Protein AF-A0A2V7RUG5-F1 (afdb_monomer_lite)

Sequence (366 aa):
MSIAPVCVAAAQSTSLHEDSTRAAAGAPTPDSLARLVLARFTTGTADAFDSVYTDPLGRRVMHAAVERKSVRDGGPARVLAVSGDHAVLLLTPTIRAASGRGISTGGEEMNQVRRLAGLYEALNSGGMWRLGRQLAFDSANFIRAQHIYVALDPGHETRIVDTLDVVVGTSYGLAVRLNNQARLDEVRLDGREVEHQLAGGVLWIAAPARKHARLALRYTIADEERAASDSAKGGPRAPSFGMIENSDGWLPFFNYDSGNDFASLTVTATIPAVYLLTTSVPQTEHVVGDLRTVHGESVHPQFILSLIYDTDWRSATTRIGDLRFETLLTPGFRFSHDSLAALVAREYRLLTPRFGEPQAPSRYLL

pLDDT: mean 87.71, std 17.99, range [25.59, 98.75]

Structure (mmCIF, N/CA/C/O backbone):
data_AF-A0A2V7RUG5-F1
#
_entry.id   AF-A0A2V7RUG5-F1
#
loop_
_atom_site.group_PDB
_atom_site.id
_atom_site.type_symbol
_atom_site.label_atom_id
_atom_site.label_alt_id
_atom_site.label_comp_id
_atom_site.label_asym_id
_atom_site.label_entity_id
_atom_site.label_seq_id
_atom_site.pdbx_PDB_ins_code
_atom_site.Cartn_x
_atom_site.Cartn_y
_atom_site.Cartn_z
_atom_site.occupancy
_atom_site.B_iso_or_equiv
_atom_site.auth_seq_id
_atom_site.auth_comp_id
_atom_site.auth_asym_id
_atom_site.auth_atom_id
_atom_site.pdbx_PDB_model_num
ATOM 1 N N . MET A 1 1 ? 3.976 66.962 0.883 1.00 38.75 1 MET A N 1
ATOM 2 C CA . MET A 1 1 ? 4.565 65.806 1.590 1.00 38.75 1 MET A CA 1
ATOM 3 C C . MET A 1 1 ? 5.069 64.834 0.543 1.00 38.75 1 MET A C 1
ATOM 5 O O . MET A 1 1 ? 4.320 64.496 -0.362 1.00 38.75 1 MET A O 1
ATOM 9 N N . SER A 1 2 ? 6.363 64.535 0.614 1.00 34.06 2 SER A N 1
ATOM 10 C CA . SER A 1 2 ? 7.142 63.783 -0.371 1.00 34.06 2 SER A CA 1
ATOM 11 C C . SER A 1 2 ? 6.747 62.304 -0.388 1.00 34.06 2 SER A C 1
ATOM 13 O O . SER A 1 2 ? 6.589 61.702 0.672 1.00 34.06 2 SER A O 1
ATOM 15 N N . ILE A 1 3 ? 6.583 61.741 -1.584 1.00 33.75 3 ILE A N 1
ATOM 16 C CA . ILE A 1 3 ? 6.300 60.321 -1.814 1.00 33.75 3 ILE A CA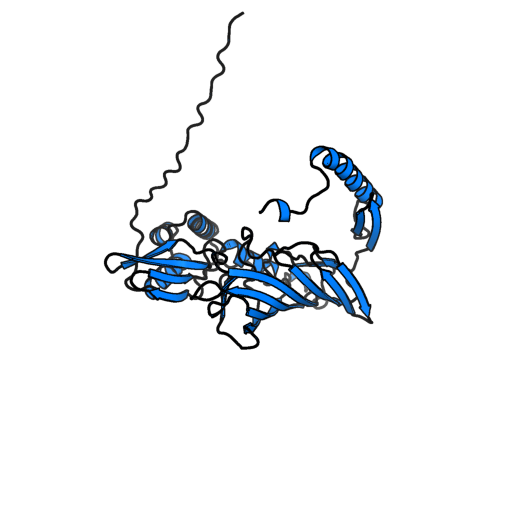 1
ATOM 17 C C . ILE A 1 3 ? 7.644 59.587 -1.781 1.00 33.75 3 ILE A C 1
ATOM 19 O O . ILE A 1 3 ? 8.494 59.812 -2.641 1.00 33.75 3 ILE A O 1
ATOM 23 N N . ALA A 1 4 ? 7.853 58.733 -0.780 1.00 32.19 4 ALA A N 1
ATOM 24 C CA . ALA A 1 4 ? 8.990 57.820 -0.756 1.00 32.19 4 ALA A CA 1
ATOM 25 C C . ALA A 1 4 ? 8.734 56.649 -1.727 1.00 32.19 4 ALA A C 1
ATOM 27 O O . ALA A 1 4 ? 7.643 56.072 -1.688 1.00 32.19 4 ALA A O 1
ATOM 28 N N . PRO A 1 5 ? 9.695 56.264 -2.585 1.00 32.97 5 PRO A N 1
ATOM 29 C CA . PRO A 1 5 ? 9.561 55.072 -3.405 1.00 32.97 5 PRO A CA 1
ATOM 30 C C . PRO A 1 5 ? 9.811 53.829 -2.544 1.00 32.97 5 PRO A C 1
ATOM 32 O O . PRO A 1 5 ? 10.857 53.685 -1.912 1.00 32.97 5 PRO A O 1
ATOM 35 N N . VAL A 1 6 ? 8.844 52.913 -2.532 1.00 32.22 6 VAL A N 1
ATOM 36 C CA . VAL A 1 6 ? 9.047 51.553 -2.030 1.00 32.22 6 VAL A CA 1
ATOM 37 C C . VAL A 1 6 ? 9.849 50.798 -3.088 1.00 32.22 6 VAL A C 1
ATOM 39 O O . VAL A 1 6 ? 9.377 50.594 -4.205 1.00 32.22 6 VAL A O 1
ATOM 42 N N . CYS A 1 7 ? 11.075 50.406 -2.737 1.00 25.59 7 CYS A N 1
ATOM 43 C CA . CYS A 1 7 ? 11.877 49.455 -3.500 1.00 25.59 7 CYS A CA 1
ATOM 44 C C . CYS A 1 7 ? 11.086 48.155 -3.686 1.00 25.59 7 CYS A C 1
ATOM 46 O O . CYS A 1 7 ? 10.904 47.386 -2.743 1.00 25.59 7 CYS A O 1
ATOM 48 N N . VAL A 1 8 ? 10.647 47.893 -4.914 1.00 31.66 8 VAL A N 1
ATOM 49 C CA . VAL A 1 8 ? 10.216 46.560 -5.331 1.00 31.66 8 VAL A CA 1
ATOM 50 C C . VAL A 1 8 ? 11.487 45.735 -5.497 1.00 31.66 8 VAL A C 1
ATOM 52 O O . VAL A 1 8 ? 12.224 45.903 -6.468 1.00 31.66 8 VAL A O 1
ATOM 55 N N . ALA A 1 9 ? 11.779 44.872 -4.525 1.00 29.77 9 ALA A N 1
ATOM 56 C CA . ALA A 1 9 ? 12.768 43.825 -4.712 1.00 29.77 9 ALA A CA 1
ATOM 57 C C . ALA A 1 9 ? 12.245 42.904 -5.820 1.00 29.77 9 ALA A C 1
ATOM 59 O O . ALA A 1 9 ? 11.264 42.183 -5.634 1.00 29.77 9 ALA A O 1
ATOM 60 N N . ALA A 1 10 ? 12.866 42.983 -6.995 1.00 29.78 10 ALA A N 1
ATOM 61 C CA . ALA A 1 10 ? 12.651 42.033 -8.068 1.00 29.78 10 ALA A CA 1
ATOM 62 C C . ALA A 1 10 ? 13.006 40.642 -7.533 1.00 29.78 10 ALA A C 1
ATOM 64 O O . ALA A 1 10 ? 14.179 40.324 -7.332 1.00 29.78 10 ALA A O 1
ATOM 65 N N . ALA A 1 11 ? 11.986 39.823 -7.276 1.00 31.14 11 ALA A N 1
ATOM 66 C CA . ALA A 1 11 ? 12.167 38.393 -7.146 1.00 31.14 11 ALA A CA 1
ATOM 67 C C . ALA A 1 11 ? 12.741 37.915 -8.481 1.00 31.14 11 ALA A C 1
ATOM 69 O O . ALA A 1 11 ? 12.051 37.886 -9.501 1.00 31.14 11 ALA A O 1
ATOM 70 N N . GLN A 1 12 ? 14.041 37.629 -8.483 1.00 28.95 12 GLN A N 1
ATOM 71 C CA . GLN A 1 12 ? 14.681 36.919 -9.570 1.00 28.95 12 GLN A CA 1
ATOM 72 C C . GLN A 1 12 ? 13.940 35.594 -9.712 1.00 28.95 12 GLN A C 1
ATOM 74 O O . GLN A 1 12 ? 14.027 34.716 -8.858 1.00 28.95 12 GLN A O 1
ATOM 79 N N . SER A 1 13 ? 13.158 35.500 -10.783 1.00 29.59 13 SER A N 1
ATOM 80 C CA . SER A 1 13 ? 12.689 34.251 -11.354 1.00 29.59 13 SER A CA 1
ATOM 81 C C . SER A 1 13 ? 13.927 33.400 -11.628 1.00 29.59 13 SER A C 1
ATOM 83 O O . SER A 1 13 ? 14.553 33.524 -12.682 1.00 29.59 13 SER A O 1
ATOM 85 N N . THR A 1 14 ? 14.305 32.553 -10.676 1.00 31.25 14 THR A N 1
ATOM 86 C CA . THR A 1 14 ? 15.136 31.388 -10.948 1.00 31.25 14 THR A CA 1
ATOM 87 C C . THR A 1 14 ? 14.285 30.452 -11.792 1.00 31.25 14 THR A C 1
ATOM 89 O O . THR A 1 14 ? 13.533 29.617 -11.295 1.00 31.25 14 THR A O 1
ATOM 92 N N . SER A 1 15 ? 14.343 30.664 -13.105 1.00 30.00 15 SER A N 1
ATOM 93 C CA . SER A 1 15 ? 13.836 29.723 -14.086 1.00 30.00 15 SER A CA 1
ATOM 94 C C . SER A 1 15 ? 14.483 28.369 -13.810 1.00 30.00 15 SER A C 1
ATOM 96 O O . SER A 1 15 ? 15.682 28.178 -14.000 1.00 30.00 15 SER A O 1
ATOM 98 N N . LEU A 1 16 ? 13.669 27.418 -13.354 1.00 35.03 16 LEU A N 1
ATOM 99 C CA . LEU A 1 16 ? 13.955 25.991 -13.433 1.00 35.03 16 LEU A CA 1
ATOM 100 C C . LEU A 1 16 ? 13.976 25.606 -14.921 1.00 35.03 16 LEU A C 1
ATOM 102 O O . LEU A 1 16 ? 13.019 25.074 -15.476 1.00 35.03 16 LEU A O 1
ATOM 106 N N . HIS A 1 17 ? 15.054 25.969 -15.603 1.00 35.94 17 HIS A N 1
ATOM 107 C CA . HIS A 1 17 ? 15.489 25.336 -16.835 1.00 35.94 17 HIS A CA 1
ATOM 108 C C . HIS A 1 17 ? 16.674 24.456 -16.459 1.00 35.94 17 HIS A C 1
ATOM 110 O O . HIS A 1 17 ? 17.829 24.822 -16.647 1.00 35.94 17 HIS A O 1
ATOM 116 N N . GLU A 1 18 ? 16.372 23.305 -15.856 1.00 41.00 18 GLU A N 1
ATOM 117 C CA . GLU A 1 18 ? 17.322 22.200 -15.849 1.00 41.00 18 GLU A CA 1
ATOM 118 C C . GLU A 1 18 ? 17.393 21.631 -17.269 1.00 41.00 18 GLU A C 1
ATOM 120 O O . GLU A 1 18 ? 16.381 21.262 -17.869 1.00 41.00 18 GLU A O 1
ATOM 125 N N . ASP A 1 19 ? 18.612 21.613 -17.803 1.00 36.81 19 ASP A N 1
ATOM 126 C CA . ASP A 1 19 ? 18.995 21.103 -19.115 1.00 36.81 19 ASP A CA 1
ATOM 127 C C . ASP A 1 19 ? 18.390 19.718 -19.414 1.00 36.81 19 ASP A C 1
ATOM 129 O O . ASP A 1 19 ? 18.855 18.672 -18.959 1.00 36.81 19 ASP A O 1
ATOM 133 N N . SER A 1 20 ? 17.366 19.709 -20.267 1.00 41.94 20 SER A N 1
ATOM 134 C CA . SER A 1 20 ? 16.713 18.516 -20.822 1.00 41.94 20 SER A CA 1
ATOM 135 C C . SER A 1 20 ? 17.491 17.889 -22.003 1.00 41.94 20 SER A C 1
ATOM 137 O O . SER A 1 20 ? 16.931 17.110 -22.775 1.00 41.94 20 SER A O 1
ATOM 139 N N . THR A 1 21 ? 18.768 18.222 -22.207 1.00 39.06 21 THR A N 1
ATOM 140 C CA . THR A 1 21 ? 19.489 17.949 -23.471 1.00 39.06 21 THR A CA 1
ATOM 141 C C . THR A 1 21 ? 20.530 16.827 -23.419 1.00 39.06 21 THR A C 1
ATOM 143 O O . THR A 1 21 ? 21.121 16.506 -24.453 1.00 39.06 21 THR A O 1
ATOM 146 N N . ARG A 1 22 ? 20.739 16.136 -22.287 1.00 52.16 22 ARG A N 1
ATOM 147 C CA . ARG A 1 22 ? 21.487 14.862 -22.316 1.00 52.16 22 ARG A CA 1
ATOM 148 C C . ARG A 1 22 ? 20.604 13.775 -22.926 1.00 52.16 22 ARG A C 1
ATOM 150 O O . ARG A 1 22 ? 19.604 13.388 -22.329 1.00 52.16 22 ARG A O 1
ATOM 157 N N . ALA A 1 23 ? 20.993 13.256 -24.092 1.00 56.47 23 ALA A N 1
ATOM 158 C CA . ALA A 1 23 ? 20.375 12.063 -24.662 1.00 56.47 23 ALA A CA 1
ATOM 159 C C . ALA A 1 23 ? 20.411 10.938 -23.618 1.00 56.47 23 ALA A C 1
ATOM 161 O O . ALA A 1 23 ? 21.492 10.492 -23.228 1.00 56.47 23 ALA A O 1
ATOM 162 N N . ALA A 1 24 ? 19.238 10.509 -23.145 1.00 72.62 24 ALA A N 1
ATOM 163 C CA . ALA A 1 24 ? 19.145 9.421 -22.185 1.00 72.62 24 ALA A CA 1
ATOM 164 C C . ALA A 1 24 ? 19.827 8.180 -22.781 1.00 72.62 24 ALA A C 1
ATOM 166 O O . ALA A 1 24 ? 19.523 7.755 -23.905 1.00 72.62 24 ALA A O 1
ATOM 167 N N . ALA A 1 25 ? 20.795 7.637 -22.050 1.00 86.56 25 ALA A N 1
ATOM 168 C CA . ALA A 1 25 ? 21.456 6.397 -22.393 1.00 86.56 25 ALA A CA 1
ATOM 169 C C . ALA A 1 25 ? 20.402 5.289 -22.476 1.00 86.56 25 ALA A C 1
ATOM 171 O O . ALA A 1 25 ? 19.516 5.185 -21.628 1.00 86.56 25 ALA A O 1
ATOM 172 N N . GLY A 1 26 ? 20.496 4.487 -23.531 1.00 92.38 26 GLY A N 1
ATOM 173 C CA . GLY A 1 26 ? 19.578 3.390 -23.787 1.00 92.38 26 GLY A CA 1
ATOM 174 C C . GLY A 1 26 ? 20.288 2.047 -23.863 1.00 92.38 26 GLY A C 1
ATOM 175 O O . GLY A 1 26 ? 21.484 1.938 -23.587 1.00 92.38 26 GLY A O 1
ATOM 176 N N . ALA A 1 27 ? 19.538 1.020 -24.244 1.00 96.31 27 ALA A N 1
ATOM 177 C CA . ALA A 1 27 ? 20.024 -0.349 -24.343 1.00 96.31 27 ALA A CA 1
ATOM 178 C C . ALA A 1 27 ? 19.397 -1.078 -25.551 1.00 96.31 27 ALA A C 1
ATOM 180 O O . ALA A 1 27 ? 18.351 -0.652 -26.041 1.00 96.31 27 ALA A O 1
ATOM 181 N N . PRO A 1 28 ? 20.005 -2.161 -26.065 1.00 96.06 28 PRO A N 1
ATOM 182 C CA . PRO A 1 28 ? 19.529 -2.837 -27.279 1.00 96.06 28 PRO A CA 1
ATOM 183 C C . PRO A 1 28 ? 18.212 -3.610 -27.102 1.00 96.06 28 PRO A C 1
ATOM 185 O O . PRO A 1 28 ? 17.533 -3.894 -28.083 1.00 96.06 28 PRO A O 1
ATOM 188 N N . THR A 1 29 ? 17.828 -3.952 -25.869 1.00 97.56 29 THR A N 1
ATOM 189 C CA . THR A 1 29 ? 16.572 -4.659 -25.551 1.00 97.56 29 THR A CA 1
ATOM 190 C C . THR A 1 29 ? 15.900 -4.077 -24.302 1.00 97.56 29 THR A C 1
ATOM 192 O O . THR A 1 29 ? 16.617 -3.539 -23.448 1.00 97.56 29 THR A O 1
ATOM 195 N N . PRO A 1 30 ? 14.575 -4.244 -24.115 1.00 97.69 30 PRO A N 1
ATOM 196 C CA . PRO A 1 30 ? 13.888 -3.810 -22.895 1.00 97.69 30 PRO A CA 1
ATOM 197 C C . PRO A 1 30 ? 14.487 -4.417 -21.611 1.00 97.69 30 PRO A C 1
ATOM 199 O O . PRO A 1 30 ? 14.703 -3.701 -20.636 1.00 97.69 30 PRO A O 1
ATOM 202 N N . ASP A 1 31 ? 14.869 -5.700 -21.620 1.00 97.75 31 ASP A N 1
ATOM 203 C CA . ASP A 1 31 ? 15.536 -6.351 -20.479 1.00 97.75 31 ASP A CA 1
ATOM 204 C C . ASP A 1 31 ? 16.905 -5.747 -20.154 1.00 97.75 31 ASP A C 1
ATOM 206 O O . ASP A 1 31 ? 17.284 -5.595 -18.990 1.00 97.75 31 ASP A O 1
ATOM 210 N N . SER A 1 32 ? 17.699 -5.430 -21.182 1.00 97.69 32 SER A N 1
ATOM 211 C CA . SER A 1 32 ? 18.999 -4.784 -20.975 1.00 97.69 32 SER A CA 1
ATOM 212 C C . SER A 1 32 ? 18.844 -3.341 -20.489 1.00 97.69 32 SER A C 1
ATOM 214 O O . SER A 1 32 ? 19.656 -2.896 -19.681 1.00 97.69 32 SER A O 1
ATOM 216 N N . LEU A 1 33 ? 17.773 -2.646 -20.895 1.00 98.12 33 LEU A N 1
ATOM 217 C CA . LEU A 1 33 ? 17.419 -1.324 -20.383 1.00 98.12 33 LEU A CA 1
ATOM 218 C C . LEU A 1 33 ? 17.049 -1.394 -18.899 1.00 98.12 33 LEU A C 1
ATOM 220 O O . LEU A 1 33 ? 17.597 -0.632 -18.106 1.00 98.12 33 LEU A O 1
ATOM 224 N N . ALA A 1 34 ? 16.184 -2.330 -18.503 1.00 97.56 34 ALA A N 1
ATOM 225 C CA . ALA A 1 34 ? 15.796 -2.489 -17.104 1.00 97.56 34 ALA A CA 1
ATOM 226 C C . ALA A 1 34 ? 17.015 -2.779 -16.208 1.00 97.56 34 ALA A C 1
ATOM 228 O O . ALA A 1 34 ? 17.223 -2.112 -15.194 1.00 97.56 34 ALA A O 1
ATOM 229 N N . ARG A 1 35 ? 17.892 -3.700 -16.634 1.00 97.00 35 ARG A N 1
ATOM 230 C CA . ARG A 1 35 ? 19.156 -3.989 -15.935 1.00 97.00 35 ARG A CA 1
ATOM 231 C C . ARG A 1 35 ? 20.087 -2.783 -15.872 1.00 97.00 35 ARG A C 1
ATOM 233 O O . ARG A 1 35 ? 20.706 -2.561 -14.837 1.00 97.00 35 ARG A O 1
ATOM 240 N N . LEU A 1 36 ? 20.185 -2.000 -16.948 1.00 97.00 36 LEU A N 1
ATOM 241 C CA . LEU A 1 36 ? 20.990 -0.781 -16.973 1.00 97.00 36 LEU A CA 1
ATOM 242 C C . LEU A 1 36 ? 20.496 0.226 -15.927 1.00 97.00 36 LEU A C 1
ATOM 244 O O . LEU A 1 36 ? 21.304 0.734 -15.153 1.00 97.00 36 LEU A O 1
ATOM 248 N N . VAL A 1 37 ? 19.186 0.487 -15.874 1.00 97.38 37 VAL A N 1
ATOM 249 C CA . VAL A 1 37 ? 18.589 1.418 -14.903 1.00 97.38 37 VAL A CA 1
ATOM 250 C C . VAL A 1 37 ? 18.869 0.960 -13.470 1.00 97.38 37 VAL A C 1
ATOM 252 O O . VAL A 1 37 ? 19.403 1.734 -12.674 1.00 97.38 37 VAL A O 1
ATOM 255 N N . LEU A 1 38 ? 18.597 -0.310 -13.154 1.00 97.25 38 LEU A N 1
ATOM 256 C CA . LEU A 1 38 ? 18.801 -0.850 -11.806 1.00 97.25 38 LEU A CA 1
ATOM 257 C C . LEU A 1 38 ? 20.280 -0.923 -11.402 1.00 97.25 38 LEU A C 1
ATOM 259 O O . LEU A 1 38 ? 20.617 -0.642 -10.251 1.00 97.25 38 LEU A O 1
ATOM 263 N N . ALA A 1 39 ? 21.187 -1.231 -12.332 1.00 96.88 39 ALA A N 1
ATOM 264 C CA . ALA A 1 39 ? 22.624 -1.216 -12.062 1.00 96.88 39 ALA A CA 1
ATOM 265 C C . ALA A 1 39 ? 23.106 0.196 -11.699 1.00 96.88 39 ALA A C 1
ATOM 267 O O . ALA A 1 39 ? 23.835 0.379 -10.722 1.00 96.88 39 ALA A O 1
ATOM 268 N N . ARG A 1 40 ? 22.651 1.217 -12.438 1.00 96.75 40 ARG A N 1
ATOM 269 C CA . ARG A 1 40 ? 23.007 2.613 -12.145 1.00 96.75 40 ARG A CA 1
ATOM 270 C C . ARG A 1 40 ? 22.377 3.127 -10.857 1.00 96.75 40 ARG A C 1
ATOM 272 O O . ARG A 1 40 ? 23.013 3.915 -10.165 1.00 96.75 40 ARG A O 1
ATOM 279 N N . PHE A 1 41 ? 21.189 2.650 -10.499 1.00 96.75 41 PHE A N 1
ATOM 280 C CA . PHE A 1 41 ? 20.602 2.914 -9.187 1.00 96.75 41 PHE A CA 1
ATOM 281 C C . PHE A 1 41 ? 21.437 2.299 -8.049 1.00 96.75 41 PHE A C 1
ATOM 283 O O . PHE A 1 41 ? 21.748 2.968 -7.068 1.00 96.75 41 PHE A O 1
ATOM 290 N N . THR A 1 42 ? 21.848 1.039 -8.196 1.00 95.75 42 THR A N 1
ATOM 291 C CA . THR A 1 42 ? 22.502 0.269 -7.125 1.00 95.75 42 THR A CA 1
ATOM 292 C C . THR A 1 42 ? 23.921 0.769 -6.841 1.00 95.75 42 THR A C 1
ATOM 294 O O . THR A 1 42 ? 24.264 1.113 -5.708 1.00 95.75 42 THR A O 1
ATOM 297 N N . THR A 1 43 ? 24.764 0.837 -7.876 1.00 92.19 43 THR A N 1
ATOM 298 C CA . THR A 1 43 ? 26.207 1.105 -7.727 1.00 92.19 43 THR A CA 1
ATOM 299 C C . THR A 1 43 ? 26.657 2.406 -8.384 1.00 92.19 43 THR A C 1
ATOM 301 O O . THR A 1 43 ? 27.826 2.769 -8.277 1.00 92.19 43 THR A O 1
ATOM 304 N N . GLY A 1 44 ? 25.767 3.110 -9.087 1.00 90.06 44 GLY A N 1
ATOM 305 C CA . GLY A 1 44 ? 26.105 4.335 -9.807 1.00 90.06 44 GLY A CA 1
ATOM 306 C C . GLY A 1 44 ? 26.159 5.584 -8.926 1.00 90.06 44 GLY A C 1
ATOM 307 O O . GLY A 1 44 ? 25.646 5.626 -7.798 1.00 90.06 44 GLY A O 1
ATOM 308 N N . THR A 1 45 ? 26.777 6.623 -9.489 1.00 94.56 45 THR A N 1
ATOM 309 C CA . THR A 1 45 ? 26.685 8.009 -9.015 1.00 94.56 45 THR A CA 1
ATOM 310 C C . THR A 1 45 ? 25.339 8.624 -9.411 1.00 94.56 45 THR A C 1
ATOM 312 O O . THR A 1 45 ? 24.627 8.084 -10.263 1.00 94.56 45 THR A O 1
ATOM 315 N N . ALA A 1 46 ? 25.011 9.779 -8.829 1.00 94.00 46 ALA A N 1
ATOM 316 C CA . ALA A 1 46 ? 23.861 10.587 -9.232 1.00 94.00 46 ALA A CA 1
ATOM 317 C C . ALA A 1 46 ? 23.855 10.863 -10.753 1.00 94.00 46 ALA A C 1
ATOM 319 O O . ALA A 1 46 ? 22.911 10.486 -11.439 1.00 94.00 46 ALA A O 1
ATOM 320 N N . ASP A 1 47 ? 24.966 11.360 -11.310 1.00 93.88 47 ASP A N 1
ATOM 321 C CA . ASP A 1 47 ? 25.107 11.625 -12.754 1.00 93.88 47 ASP A CA 1
ATOM 322 C C . ASP A 1 47 ? 24.919 10.380 -13.638 1.00 93.88 47 ASP A C 1
ATOM 324 O O . ASP A 1 47 ? 24.351 10.439 -14.739 1.00 93.88 47 ASP A O 1
ATOM 328 N N . ALA A 1 48 ? 25.417 9.227 -13.179 1.00 94.50 48 ALA A N 1
ATOM 329 C CA . ALA A 1 48 ? 25.246 7.977 -13.904 1.00 94.50 48 ALA A CA 1
ATOM 330 C C . ALA A 1 48 ? 23.759 7.600 -13.969 1.00 94.50 48 ALA A C 1
ATOM 332 O O . ALA A 1 48 ? 23.265 7.223 -15.032 1.00 94.50 48 ALA A O 1
ATOM 333 N N . PHE A 1 49 ? 23.027 7.733 -12.867 1.00 95.88 49 PHE A N 1
ATOM 334 C CA . PHE A 1 49 ? 21.595 7.456 -12.840 1.00 95.88 49 PHE A CA 1
ATOM 335 C C . PHE A 1 49 ? 20.778 8.470 -13.645 1.00 95.88 49 PHE A C 1
ATOM 337 O O . PHE A 1 49 ? 19.942 8.074 -14.457 1.00 95.88 49 PHE A O 1
ATOM 344 N N . ASP A 1 50 ? 21.090 9.759 -13.529 1.00 95.56 50 ASP A N 1
ATOM 345 C CA . ASP A 1 50 ? 20.400 10.827 -14.257 1.00 95.56 50 ASP A CA 1
ATOM 346 C C . ASP A 1 50 ? 20.492 10.656 -15.775 1.00 95.56 50 ASP A C 1
ATOM 348 O O . ASP A 1 50 ? 19.588 11.050 -16.512 1.00 95.56 50 ASP A O 1
ATOM 352 N N . SER A 1 51 ? 21.557 10.021 -16.266 1.00 94.31 51 SER A N 1
ATOM 353 C CA . SER A 1 51 ? 21.697 9.743 -17.696 1.00 94.31 51 SER A CA 1
ATOM 354 C C . SER A 1 51 ? 20.854 8.570 -18.210 1.00 94.31 51 SER A C 1
ATOM 356 O O . SER A 1 51 ? 20.827 8.385 -19.418 1.00 94.31 51 SER A O 1
ATOM 358 N N . VAL A 1 52 ? 20.146 7.801 -17.371 1.00 94.62 52 VAL A N 1
ATOM 359 C CA . VAL A 1 52 ? 19.159 6.773 -17.806 1.00 94.62 52 VAL A CA 1
ATOM 360 C C . VAL A 1 52 ? 17.746 7.022 -17.294 1.00 94.62 52 VAL A C 1
ATOM 362 O O . VAL A 1 52 ? 16.799 6.463 -17.840 1.00 94.62 52 VAL A O 1
ATOM 365 N N . TYR A 1 53 ? 17.596 7.838 -16.254 1.00 94.00 53 TYR A N 1
ATOM 366 C CA . TYR A 1 53 ? 16.323 8.120 -15.607 1.00 94.00 53 TYR A CA 1
ATOM 367 C C . TYR A 1 53 ? 16.008 9.604 -15.747 1.00 94.00 53 TYR A C 1
ATOM 369 O O . TYR A 1 53 ? 16.811 10.429 -15.322 1.00 94.00 53 TYR A O 1
ATOM 377 N N . THR A 1 54 ? 14.877 9.965 -16.355 1.00 88.12 54 THR A N 1
ATOM 378 C CA . THR A 1 54 ? 14.580 11.363 -16.721 1.00 88.12 54 THR A CA 1
ATOM 379 C C . THR A 1 54 ? 13.603 12.077 -15.800 1.00 88.12 54 THR A C 1
ATOM 381 O O . THR A 1 54 ? 13.532 13.299 -15.862 1.00 88.12 54 THR A O 1
ATOM 384 N N . ASP A 1 55 ? 12.862 11.364 -14.948 1.00 90.62 55 ASP A N 1
ATOM 385 C CA . ASP A 1 55 ? 11.907 11.999 -14.036 1.00 90.62 55 ASP A CA 1
ATOM 386 C C . ASP A 1 55 ? 12.640 12.729 -12.885 1.00 90.62 55 ASP A C 1
ATOM 388 O O . ASP A 1 55 ? 13.329 12.079 -12.086 1.00 90.62 55 ASP A O 1
ATOM 392 N N . PRO A 1 56 ? 12.483 14.065 -12.757 1.00 91.50 56 PRO A N 1
ATOM 393 C CA . PRO A 1 56 ? 13.149 14.850 -11.720 1.00 91.50 56 PRO A CA 1
ATOM 394 C C . PRO A 1 56 ? 12.815 14.397 -10.295 1.00 91.50 56 PRO A C 1
ATOM 396 O O . PRO A 1 56 ? 13.664 14.479 -9.407 1.00 91.50 56 PRO A O 1
ATOM 399 N N . LEU A 1 57 ? 11.594 13.904 -10.047 1.00 90.62 57 LEU A N 1
ATOM 400 C CA . LEU A 1 57 ? 11.195 13.459 -8.711 1.00 90.62 57 LEU A CA 1
ATOM 401 C C . LEU A 1 57 ? 11.966 12.208 -8.294 1.00 90.62 57 LEU A C 1
ATOM 403 O O . LEU A 1 57 ? 12.514 12.178 -7.192 1.00 90.62 57 LEU A O 1
ATOM 407 N N . GLY A 1 58 ? 12.060 11.211 -9.176 1.00 92.06 58 GLY A N 1
ATOM 408 C CA . GLY A 1 58 ? 12.874 10.023 -8.927 1.00 92.06 58 GLY A CA 1
ATOM 409 C C . GLY A 1 58 ? 14.375 10.326 -8.831 1.00 92.06 58 GLY A C 1
ATOM 410 O O . GLY A 1 58 ? 15.050 9.776 -7.960 1.00 92.06 58 GLY A O 1
ATOM 411 N N . ARG A 1 59 ? 14.906 11.264 -9.633 1.00 94.81 59 ARG A N 1
ATOM 412 C CA . ARG A 1 59 ? 16.308 11.713 -9.498 1.00 94.81 59 ARG A CA 1
ATOM 413 C C . ARG A 1 59 ? 16.593 12.267 -8.105 1.00 94.81 59 ARG A C 1
ATOM 415 O O . ARG A 1 59 ? 17.560 11.850 -7.478 1.00 94.81 59 ARG A O 1
ATOM 422 N N . ARG A 1 60 ? 15.716 13.119 -7.559 1.00 94.44 60 ARG A N 1
ATOM 423 C CA . ARG A 1 60 ? 15.883 13.648 -6.191 1.00 94.44 60 ARG A CA 1
ATOM 424 C C . ARG A 1 60 ? 15.949 12.554 -5.129 1.00 94.44 60 ARG A C 1
ATOM 426 O O . ARG A 1 60 ? 16.749 12.669 -4.205 1.00 94.44 60 ARG A O 1
ATOM 433 N N . VAL A 1 61 ? 15.158 11.488 -5.273 1.00 93.75 61 VAL A N 1
ATOM 434 C CA . VAL A 1 61 ? 15.227 10.324 -4.373 1.00 93.75 61 VAL A CA 1
ATOM 435 C C . VAL A 1 61 ? 16.611 9.677 -4.436 1.00 93.75 61 VAL A C 1
ATOM 437 O O . VAL A 1 61 ? 17.235 9.449 -3.402 1.00 93.75 61 VAL A O 1
ATOM 440 N N . MET A 1 62 ? 17.125 9.435 -5.643 1.00 94.75 62 MET A N 1
ATOM 441 C CA . MET A 1 62 ? 18.454 8.856 -5.836 1.00 94.75 62 MET A CA 1
ATOM 442 C C . MET A 1 62 ? 19.574 9.752 -5.288 1.00 94.75 62 MET A C 1
ATOM 444 O O . MET A 1 62 ? 20.475 9.265 -4.608 1.00 94.75 62 MET A O 1
ATOM 448 N N . HIS A 1 63 ? 19.525 11.057 -5.556 1.00 95.50 63 HIS A N 1
ATOM 449 C CA . HIS A 1 63 ? 20.519 12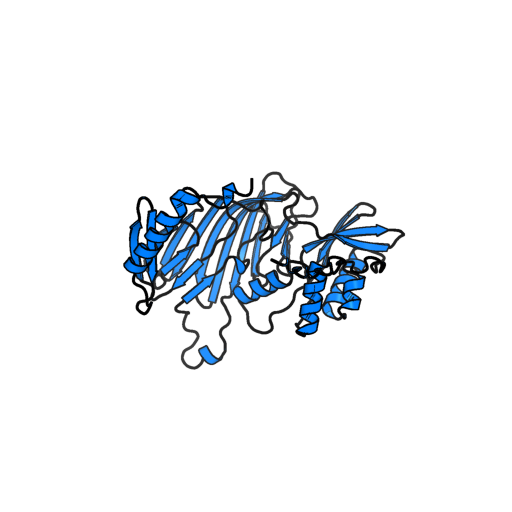.012 -5.060 1.00 95.50 63 HIS A CA 1
ATOM 450 C C . HIS A 1 63 ? 20.545 12.041 -3.529 1.00 95.50 63 HIS A C 1
ATOM 452 O O . HIS A 1 63 ? 21.616 11.914 -2.939 1.00 95.50 63 HIS A O 1
ATOM 458 N N . ALA A 1 64 ? 19.373 12.100 -2.886 1.00 94.69 64 ALA A N 1
ATOM 459 C CA . ALA A 1 64 ? 19.268 12.042 -1.429 1.00 94.69 64 ALA A CA 1
ATOM 460 C C . ALA A 1 64 ? 19.817 10.720 -0.862 1.00 94.69 64 ALA A C 1
ATOM 462 O O . ALA A 1 64 ? 20.490 10.724 0.168 1.00 94.69 64 ALA A O 1
ATOM 463 N N . ALA A 1 65 ? 19.578 9.592 -1.539 1.00 94.69 65 ALA A N 1
ATOM 464 C CA . ALA A 1 65 ? 20.124 8.294 -1.141 1.00 94.69 65 ALA A CA 1
ATOM 465 C C . ALA A 1 65 ? 21.660 8.252 -1.233 1.00 94.69 65 ALA A C 1
ATOM 467 O O . ALA A 1 65 ? 22.315 7.703 -0.348 1.00 94.69 65 ALA A O 1
ATOM 468 N N . VAL A 1 66 ? 22.247 8.857 -2.274 1.00 94.69 66 VAL A N 1
ATOM 469 C CA . VAL A 1 66 ? 23.708 8.988 -2.427 1.00 94.69 66 VAL A CA 1
ATOM 470 C C . VAL A 1 66 ? 24.297 9.864 -1.324 1.00 94.69 66 VAL A C 1
ATOM 472 O O . VAL A 1 66 ? 25.265 9.460 -0.681 1.00 94.69 66 VAL A O 1
ATOM 475 N N . GLU A 1 67 ? 23.705 11.035 -1.077 1.00 94.81 67 GLU A N 1
ATOM 476 C CA . GLU A 1 67 ? 24.152 11.978 -0.044 1.00 94.81 67 GLU A CA 1
ATOM 477 C C . GLU A 1 67 ? 24.140 11.333 1.348 1.00 94.81 67 GLU A C 1
ATOM 479 O O . GLU A 1 67 ? 25.113 11.424 2.100 1.00 94.81 67 GLU A O 1
ATOM 484 N N . ARG A 1 68 ? 23.067 10.600 1.661 1.00 93.38 68 ARG A N 1
ATOM 485 C CA . ARG A 1 68 ? 22.894 9.882 2.931 1.00 93.38 68 ARG A CA 1
ATOM 486 C C . ARG A 1 68 ? 23.660 8.562 3.002 1.00 93.38 68 ARG A C 1
ATOM 488 O O . ARG A 1 68 ? 23.631 7.915 4.046 1.00 93.38 68 ARG A O 1
ATOM 495 N N . LYS A 1 69 ? 24.342 8.156 1.923 1.00 93.25 69 LYS A N 1
ATOM 496 C CA . LYS A 1 69 ? 25.033 6.860 1.796 1.00 93.25 69 LYS A CA 1
ATOM 497 C C . LYS A 1 69 ? 24.118 5.674 2.125 1.00 93.25 69 LYS A C 1
ATOM 499 O O . LYS A 1 69 ? 24.552 4.693 2.727 1.00 93.25 69 LYS A O 1
ATOM 504 N N . SER A 1 70 ? 22.847 5.778 1.751 1.00 93.62 70 SER A N 1
ATOM 505 C CA . SER A 1 70 ? 21.857 4.735 1.990 1.00 93.62 70 SER A CA 1
ATOM 506 C C . SER A 1 70 ? 22.195 3.470 1.200 1.00 93.62 70 SER A C 1
ATOM 508 O O . SER A 1 70 ? 22.733 3.528 0.089 1.00 93.62 70 SER A O 1
ATOM 510 N N . VAL A 1 71 ? 21.842 2.311 1.756 1.00 94.38 71 VAL A N 1
ATOM 511 C CA . VAL A 1 71 ? 21.968 1.035 1.047 1.00 94.38 71 VAL A CA 1
ATOM 512 C C . VAL A 1 71 ? 20.881 0.971 -0.024 1.00 94.38 71 VAL A C 1
ATOM 514 O O . VAL A 1 71 ? 19.691 1.035 0.276 1.00 94.38 71 VAL A O 1
ATOM 517 N N . ARG A 1 72 ? 21.299 0.860 -1.284 1.00 96.19 72 ARG A N 1
ATOM 518 C CA . ARG A 1 72 ? 20.420 0.789 -2.457 1.00 96.19 72 ARG A CA 1
ATOM 519 C C . ARG A 1 72 ? 20.449 -0.628 -3.012 1.00 96.19 72 ARG A C 1
ATOM 521 O O . ARG A 1 72 ? 21.525 -1.179 -3.224 1.00 96.19 72 ARG A O 1
ATOM 528 N N . ASP A 1 73 ? 19.276 -1.186 -3.261 1.00 95.62 73 ASP A N 1
ATOM 529 C CA . ASP A 1 73 ? 19.067 -2.510 -3.840 1.00 95.62 73 ASP A CA 1
ATOM 530 C C . ASP A 1 73 ? 18.289 -2.349 -5.150 1.00 95.62 73 ASP A C 1
ATOM 532 O O . ASP A 1 73 ? 17.257 -1.680 -5.185 1.00 95.62 73 ASP A O 1
ATOM 536 N N . GLY A 1 74 ? 18.790 -2.918 -6.245 1.00 93.62 74 GLY A N 1
ATOM 537 C CA . GLY A 1 74 ? 18.119 -2.839 -7.541 1.00 93.62 74 GLY A CA 1
ATOM 538 C C . GLY A 1 74 ? 16.798 -3.608 -7.574 1.00 93.62 74 GLY A C 1
ATOM 539 O O . GLY A 1 74 ? 15.894 -3.222 -8.311 1.00 93.62 74 GLY A O 1
ATOM 540 N N . GLY A 1 75 ? 16.669 -4.665 -6.768 1.00 94.12 75 GLY A N 1
ATOM 541 C CA . GLY A 1 75 ? 15.535 -5.580 -6.835 1.00 94.12 75 GLY A CA 1
ATOM 542 C C . GLY A 1 75 ? 15.379 -6.265 -8.205 1.00 94.12 75 GLY A C 1
ATOM 543 O O . GLY A 1 75 ? 16.211 -6.109 -9.106 1.00 94.12 75 GLY A O 1
ATOM 544 N N . PRO A 1 76 ? 14.324 -7.076 -8.378 1.00 95.75 76 PRO A N 1
ATOM 545 C CA . PRO A 1 76 ? 13.993 -7.660 -9.669 1.00 95.75 76 PRO A CA 1
ATOM 546 C C . PRO A 1 76 ? 13.500 -6.608 -10.679 1.00 95.75 76 PRO A C 1
ATOM 548 O O . PRO A 1 76 ? 12.941 -5.567 -10.341 1.00 95.75 76 PRO A O 1
ATOM 551 N N . ALA A 1 77 ? 13.672 -6.917 -11.959 1.00 96.94 77 ALA A N 1
ATOM 552 C CA . ALA A 1 77 ? 13.038 -6.203 -13.060 1.00 96.94 77 ALA A CA 1
ATOM 553 C C . ALA A 1 77 ? 12.287 -7.194 -13.943 1.00 96.94 77 ALA A C 1
ATOM 555 O O . ALA A 1 77 ? 12.714 -8.342 -14.088 1.00 96.94 77 ALA A O 1
ATOM 556 N N . ARG A 1 78 ? 11.205 -6.735 -14.577 1.00 97.38 78 ARG A N 1
ATOM 557 C CA . ARG A 1 78 ? 10.429 -7.556 -15.510 1.00 97.38 78 ARG A CA 1
ATOM 558 C C . ARG A 1 78 ? 9.995 -6.766 -16.734 1.00 97.38 78 ARG A C 1
ATOM 560 O O . ARG A 1 78 ? 9.518 -5.644 -16.607 1.00 97.38 78 ARG A O 1
ATOM 567 N N . VAL A 1 79 ? 10.101 -7.372 -17.911 1.00 98.00 79 VAL A N 1
ATOM 568 C CA . VAL A 1 79 ? 9.405 -6.900 -19.112 1.00 98.00 79 VAL A CA 1
ATOM 569 C C . VAL A 1 79 ? 8.017 -7.533 -19.109 1.00 98.00 79 VAL A C 1
ATOM 571 O O . VAL A 1 79 ? 7.891 -8.749 -19.211 1.00 98.00 79 VAL A O 1
ATOM 574 N N . LEU A 1 80 ? 6.978 -6.721 -18.938 1.00 97.44 80 LEU A N 1
ATOM 575 C CA . LEU A 1 80 ? 5.599 -7.199 -18.799 1.00 97.44 80 LEU A CA 1
ATOM 576 C C . LEU A 1 80 ? 4.869 -7.307 -20.137 1.00 97.44 80 LEU A C 1
ATOM 578 O O . LEU A 1 80 ? 4.004 -8.159 -20.311 1.00 97.44 80 LEU A O 1
ATOM 582 N N . ALA A 1 81 ? 5.199 -6.425 -21.078 1.00 96.31 81 ALA A N 1
ATOM 583 C CA . ALA A 1 81 ? 4.625 -6.414 -22.415 1.00 96.31 81 ALA A CA 1
ATOM 584 C C . ALA A 1 81 ? 5.607 -5.786 -23.405 1.00 96.31 81 ALA A C 1
ATOM 586 O O . ALA A 1 81 ? 6.339 -4.864 -23.048 1.00 96.31 81 ALA A O 1
ATOM 587 N N . VAL A 1 82 ? 5.581 -6.253 -24.653 1.00 96.69 82 VAL A N 1
ATOM 588 C CA . VAL A 1 82 ? 6.317 -5.669 -25.782 1.00 96.69 82 VAL A CA 1
ATOM 589 C C . VAL A 1 82 ? 5.379 -5.617 -26.984 1.00 96.69 82 VAL A C 1
ATOM 591 O O . VAL A 1 82 ? 4.706 -6.599 -27.288 1.00 96.69 82 VAL A O 1
ATOM 594 N N . SER A 1 83 ? 5.321 -4.473 -27.660 1.00 94.19 83 SER A N 1
ATOM 595 C CA . SER A 1 83 ? 4.510 -4.245 -28.855 1.00 94.19 83 SER A CA 1
ATOM 596 C C . SER A 1 83 ? 5.212 -3.253 -29.780 1.00 94.19 83 SER A C 1
ATOM 598 O O . SER A 1 83 ? 5.150 -2.043 -29.563 1.00 94.19 83 SER A O 1
ATOM 600 N N . GLY A 1 84 ? 5.867 -3.762 -30.828 1.00 93.88 84 GLY A N 1
ATOM 601 C CA . GLY A 1 84 ? 6.640 -2.941 -31.761 1.00 93.88 84 GLY A CA 1
ATOM 602 C C . GLY A 1 84 ? 7.751 -2.176 -31.041 1.00 93.88 84 GLY A C 1
ATOM 603 O O . GLY A 1 84 ? 8.561 -2.775 -30.337 1.00 93.88 84 GLY A O 1
ATOM 604 N N . ASP A 1 85 ? 7.742 -0.851 -31.176 1.00 96.06 85 ASP A N 1
ATOM 605 C CA . ASP A 1 85 ? 8.720 0.052 -30.561 1.00 96.06 85 ASP A CA 1
ATOM 606 C C . ASP A 1 85 ? 8.360 0.483 -29.127 1.00 96.06 85 ASP A C 1
ATOM 608 O O . ASP A 1 85 ? 8.931 1.435 -28.598 1.00 96.06 85 ASP A O 1
ATOM 612 N N . HIS A 1 86 ? 7.415 -0.207 -28.482 1.00 97.62 86 HIS A N 1
ATOM 613 C CA . HIS A 1 86 ? 6.974 0.072 -27.118 1.00 97.62 86 HIS A CA 1
ATOM 614 C C . HIS A 1 86 ? 7.057 -1.176 -26.231 1.00 97.62 86 HIS A C 1
ATOM 616 O O . HIS A 1 86 ? 6.719 -2.282 -26.654 1.00 97.62 86 HIS A O 1
ATOM 622 N N . ALA A 1 87 ? 7.451 -1.002 -24.972 1.00 98.12 87 ALA A N 1
ATOM 623 C CA . ALA A 1 87 ? 7.431 -2.039 -23.950 1.00 98.12 87 ALA A CA 1
ATOM 624 C C . ALA A 1 87 ? 6.996 -1.468 -22.595 1.00 98.12 87 ALA A C 1
ATOM 626 O O . ALA A 1 87 ? 7.120 -0.272 -22.346 1.00 98.12 87 ALA A O 1
ATOM 627 N N . VAL A 1 88 ? 6.492 -2.334 -21.716 1.00 98.12 88 VAL A N 1
ATOM 628 C CA . VAL A 1 88 ? 6.173 -1.996 -20.323 1.00 98.12 88 VAL A CA 1
ATOM 629 C C . VAL A 1 88 ? 7.138 -2.735 -19.410 1.00 98.12 88 VAL A C 1
ATOM 631 O O . VAL A 1 88 ? 7.238 -3.962 -19.467 1.00 98.12 88 VAL A O 1
ATOM 634 N N . LEU A 1 89 ? 7.841 -1.982 -18.571 1.00 98.44 89 LEU A N 1
ATOM 635 C CA . LEU A 1 89 ? 8.803 -2.487 -17.600 1.00 98.44 89 LEU A CA 1
ATOM 636 C C . LEU A 1 89 ? 8.240 -2.362 -16.186 1.00 98.44 89 LEU A C 1
ATOM 638 O O . LEU A 1 89 ? 7.688 -1.326 -15.832 1.00 98.44 89 LEU A O 1
ATOM 642 N N . LEU A 1 90 ? 8.443 -3.383 -15.363 1.00 98.44 90 LEU A N 1
ATOM 643 C CA . LEU A 1 90 ? 8.355 -3.296 -13.911 1.00 98.44 90 LEU A CA 1
ATOM 644 C C . LEU A 1 90 ? 9.770 -3.132 -13.360 1.00 98.44 90 LEU A C 1
ATOM 646 O O . LEU A 1 90 ? 10.618 -4.001 -13.572 1.00 98.44 90 LEU A O 1
ATOM 650 N N . LEU A 1 91 ? 10.009 -2.033 -12.650 1.00 98.44 91 LEU A N 1
ATOM 651 C CA . LEU A 1 91 ? 11.251 -1.768 -11.929 1.00 98.44 91 LEU A CA 1
ATOM 652 C C . LEU A 1 91 ? 10.932 -1.709 -10.436 1.00 98.44 91 LEU A C 1
ATOM 654 O O . LEU A 1 91 ? 10.034 -0.968 -10.041 1.00 98.44 91 LEU A O 1
ATOM 658 N N . THR A 1 92 ? 11.657 -2.457 -9.602 1.00 97.88 92 THR A N 1
ATOM 659 C CA . THR A 1 92 ? 11.423 -2.471 -8.147 1.00 97.88 92 THR A CA 1
ATOM 660 C C . THR A 1 92 ? 12.689 -2.181 -7.327 1.00 97.88 92 THR A C 1
ATOM 662 O O . THR A 1 92 ? 13.058 -2.992 -6.471 1.00 97.88 92 THR A O 1
ATOM 665 N N . PRO A 1 93 ? 13.374 -1.043 -7.563 1.00 97.19 93 PRO A N 1
ATOM 666 C CA . PRO A 1 93 ? 14.464 -0.610 -6.700 1.00 97.19 93 PRO A CA 1
ATOM 667 C C . PRO A 1 93 ? 13.966 -0.375 -5.273 1.00 97.19 93 PRO A C 1
ATOM 669 O O . PRO A 1 93 ? 12.823 0.019 -5.056 1.00 97.19 93 PRO A O 1
ATOM 672 N N . THR A 1 94 ? 14.842 -0.580 -4.299 1.00 96.25 94 THR A N 1
ATOM 673 C CA . THR A 1 94 ? 14.581 -0.362 -2.873 1.00 96.25 94 THR A CA 1
ATOM 674 C C . THR A 1 94 ? 15.727 0.441 -2.266 1.00 96.25 94 THR A C 1
ATOM 676 O O . THR A 1 94 ? 16.895 0.216 -2.587 1.00 96.25 94 THR A O 1
ATOM 679 N N . ILE A 1 95 ? 15.412 1.365 -1.363 1.00 95.62 95 ILE A N 1
ATOM 680 C CA . ILE A 1 95 ? 16.389 1.932 -0.433 1.00 95.62 95 ILE A CA 1
ATOM 681 C C . ILE A 1 95 ? 16.122 1.251 0.901 1.00 95.62 95 ILE A C 1
ATOM 683 O O . ILE A 1 95 ? 15.009 1.336 1.412 1.00 95.62 95 ILE A O 1
ATOM 687 N N . ARG A 1 96 ? 17.107 0.514 1.414 1.00 91.19 96 ARG A N 1
ATOM 688 C CA . ARG A 1 96 ? 16.954 -0.225 2.668 1.00 91.19 96 ARG A CA 1
ATOM 689 C C . ARG A 1 96 ? 17.011 0.738 3.842 1.00 91.19 96 ARG A C 1
ATOM 691 O O . ARG A 1 96 ? 17.881 1.616 3.881 1.00 91.19 96 ARG A O 1
ATOM 698 N N . ALA A 1 97 ? 16.127 0.529 4.809 1.00 83.31 97 ALA A N 1
ATOM 699 C CA . ALA A 1 97 ? 16.224 1.212 6.088 1.00 83.31 97 ALA A CA 1
ATOM 700 C C . ALA A 1 97 ? 17.558 0.855 6.771 1.00 83.31 97 ALA A C 1
ATOM 702 O O . ALA A 1 97 ? 18.060 -0.265 6.653 1.00 83.31 97 ALA A O 1
ATOM 703 N N . ALA A 1 98 ? 18.164 1.821 7.466 1.00 72.56 98 ALA A N 1
ATOM 704 C CA . ALA A 1 98 ? 19.479 1.638 8.090 1.00 72.56 98 ALA A CA 1
ATOM 705 C C . ALA A 1 98 ? 19.457 0.632 9.257 1.00 72.56 98 ALA A C 1
ATOM 707 O O . ALA A 1 98 ? 20.480 0.023 9.570 1.00 72.56 98 ALA A O 1
ATOM 708 N N . SER A 1 99 ? 18.301 0.468 9.901 1.00 72.75 99 SER A N 1
ATOM 709 C CA . SER A 1 99 ? 18.078 -0.439 11.025 1.00 72.75 99 SER A CA 1
ATOM 710 C C . SER A 1 99 ? 16.589 -0.728 11.176 1.00 72.75 99 SER A C 1
ATOM 712 O O . SER A 1 99 ? 15.782 0.160 10.916 1.00 72.75 99 SER A O 1
ATOM 714 N N . GLY A 1 100 ? 16.258 -1.919 11.673 1.00 75.00 100 GLY A N 1
ATOM 715 C CA . GLY A 1 100 ? 14.885 -2.329 11.961 1.00 75.00 100 GLY A CA 1
ATOM 716 C C . GLY A 1 100 ? 14.349 -3.370 10.984 1.00 75.00 100 GLY A C 1
ATOM 717 O O . GLY A 1 100 ? 14.898 -3.605 9.904 1.00 75.00 100 GLY A O 1
ATOM 718 N N . ARG A 1 101 ? 13.273 -4.018 11.413 1.00 82.44 101 ARG A N 1
ATOM 719 C CA . ARG A 1 101 ? 12.389 -4.876 10.626 1.00 82.44 101 ARG A CA 1
ATOM 720 C C . ARG A 1 101 ? 10.998 -4.681 11.191 1.00 82.44 101 ARG A C 1
ATOM 722 O O . ARG A 1 101 ? 10.867 -4.481 12.390 1.00 82.44 101 ARG A O 1
ATOM 729 N N . GLY A 1 102 ? 9.990 -4.791 10.344 1.00 89.81 102 GLY A N 1
ATOM 730 C CA . GLY A 1 102 ? 8.606 -4.667 10.768 1.00 89.81 102 GLY A CA 1
ATOM 731 C C . GLY A 1 102 ? 7.807 -3.754 9.859 1.00 89.81 102 GLY A C 1
ATOM 732 O O . GLY A 1 102 ? 8.252 -3.372 8.770 1.00 89.81 102 GLY A O 1
ATOM 733 N N . ILE A 1 103 ? 6.595 -3.459 10.305 1.00 91.38 103 ILE A N 1
ATOM 734 C CA . ILE A 1 103 ? 5.580 -2.759 9.531 1.00 91.38 103 ILE A CA 1
ATOM 735 C C . ILE A 1 103 ? 5.972 -1.319 9.174 1.00 91.38 103 ILE A C 1
ATOM 737 O O . ILE A 1 103 ? 5.968 -0.970 7.996 1.00 91.38 103 ILE A O 1
ATOM 741 N N . SER A 1 104 ? 6.429 -0.508 10.117 1.00 91.06 104 SER A N 1
ATOM 742 C CA . SER A 1 104 ? 6.905 0.852 9.865 1.00 91.06 104 SER A CA 1
ATOM 743 C C . SER A 1 104 ? 8.178 0.856 9.025 1.00 91.06 104 SER A C 1
ATOM 745 O O . SER A 1 104 ? 8.280 1.634 8.076 1.00 91.06 104 SER A O 1
ATOM 747 N N . THR A 1 105 ? 9.115 -0.063 9.287 1.00 92.12 105 THR A N 1
ATOM 748 C CA . THR A 1 105 ? 10.338 -0.199 8.472 1.00 92.12 105 THR A CA 1
ATOM 749 C C . THR A 1 105 ? 9.993 -0.483 7.002 1.00 92.12 105 THR A C 1
ATOM 751 O O . THR A 1 105 ? 10.475 0.192 6.091 1.00 92.12 105 THR A O 1
ATOM 754 N N . GLY A 1 106 ? 9.128 -1.466 6.741 1.00 93.38 106 GLY A N 1
ATOM 755 C CA . GLY A 1 106 ? 8.724 -1.817 5.378 1.00 93.38 106 GLY A CA 1
ATOM 756 C C . GLY A 1 106 ? 7.864 -0.756 4.692 1.00 93.38 106 GLY A C 1
ATOM 757 O O . GLY A 1 106 ? 7.929 -0.612 3.466 1.00 93.38 106 GLY A O 1
ATOM 758 N N . GLY A 1 107 ? 7.103 0.011 5.474 1.00 93.94 107 GLY A N 1
ATOM 759 C CA . GLY A 1 107 ? 6.367 1.180 5.012 1.00 93.94 107 GLY A CA 1
ATOM 760 C C . GLY A 1 107 ? 7.306 2.308 4.597 1.00 93.94 107 GLY A C 1
ATOM 761 O O . GLY A 1 107 ? 7.145 2.888 3.523 1.00 93.94 107 GLY A O 1
ATOM 762 N N . GLU A 1 108 ? 8.341 2.581 5.392 1.00 93.56 108 GLU A N 1
ATOM 763 C CA . GLU A 1 108 ? 9.378 3.557 5.066 1.00 93.56 108 GLU A CA 1
ATOM 764 C C . GLU A 1 108 ? 10.100 3.187 3.763 1.00 93.56 108 GLU A C 1
ATOM 766 O O . GLU A 1 108 ? 10.167 4.015 2.852 1.00 93.56 108 GLU A O 1
ATOM 771 N N . GLU A 1 109 ? 10.566 1.939 3.625 1.00 94.88 109 GLU A N 1
ATOM 772 C CA . GLU A 1 109 ? 11.230 1.454 2.405 1.00 94.88 109 GLU A CA 1
ATOM 773 C C . GLU A 1 109 ? 10.344 1.648 1.160 1.00 94.88 109 GLU A C 1
ATOM 775 O O . GLU A 1 109 ? 10.795 2.205 0.155 1.00 94.88 109 GLU A O 1
ATOM 780 N N . MET A 1 110 ? 9.066 1.252 1.234 1.00 95.62 110 MET A N 1
ATOM 781 C CA . MET A 1 110 ? 8.084 1.458 0.161 1.00 95.62 110 MET A CA 1
ATOM 782 C C . MET A 1 110 ? 7.914 2.950 -0.168 1.00 95.62 110 MET A C 1
ATOM 784 O O . MET A 1 110 ? 7.935 3.347 -1.338 1.00 95.62 110 MET A O 1
ATOM 788 N N . ASN A 1 111 ? 7.736 3.792 0.851 1.00 94.25 111 ASN A N 1
ATOM 789 C CA . ASN A 1 111 ? 7.487 5.221 0.681 1.00 94.25 111 ASN A CA 1
ATOM 790 C C . ASN A 1 111 ? 8.684 5.950 0.065 1.00 94.25 111 ASN A C 1
ATOM 792 O O . ASN A 1 111 ? 8.488 6.798 -0.813 1.00 94.25 111 ASN A O 1
ATOM 796 N N . GLN A 1 112 ? 9.908 5.612 0.485 1.00 93.88 112 GLN A N 1
ATOM 797 C CA . GLN A 1 112 ? 11.141 6.222 -0.013 1.00 93.88 112 GLN A CA 1
ATOM 798 C C . GLN A 1 112 ? 11.306 6.018 -1.523 1.00 93.88 112 GLN A C 1
ATOM 800 O O . GLN A 1 112 ? 11.675 6.953 -2.235 1.00 93.88 112 GLN A O 1
ATOM 805 N N . VAL A 1 113 ? 10.985 4.825 -2.034 1.00 94.38 113 VAL A N 1
ATOM 806 C CA . VAL A 1 113 ? 11.141 4.490 -3.460 1.00 94.38 113 VAL A CA 1
ATOM 807 C C . VAL A 1 113 ? 9.860 4.611 -4.276 1.00 94.38 113 VAL A C 1
ATOM 809 O O . VAL A 1 113 ? 9.850 4.260 -5.451 1.00 94.38 113 VAL A O 1
ATOM 812 N N . ARG A 1 114 ? 8.778 5.171 -3.732 1.00 92.81 114 ARG A N 1
ATOM 813 C CA . ARG A 1 114 ? 7.487 5.292 -4.434 1.00 92.81 114 ARG A CA 1
ATOM 814 C C . ARG A 1 114 ? 7.571 6.019 -5.786 1.00 92.81 114 ARG A C 1
ATOM 816 O O . ARG A 1 114 ? 6.807 5.721 -6.698 1.00 92.81 114 ARG A O 1
ATOM 823 N N . ARG A 1 115 ? 8.525 6.943 -5.943 1.00 91.62 115 ARG A N 1
ATOM 824 C CA . ARG A 1 115 ? 8.805 7.673 -7.200 1.00 91.62 115 ARG A CA 1
ATOM 825 C C . ARG A 1 115 ? 9.798 6.959 -8.138 1.00 91.62 115 ARG A C 1
ATOM 827 O O . ARG A 1 115 ? 10.171 7.532 -9.151 1.00 91.62 115 ARG A O 1
ATOM 834 N N . LEU A 1 116 ? 10.255 5.756 -7.789 1.00 94.06 116 LEU A N 1
ATOM 835 C CA . LEU A 1 116 ? 11.259 4.968 -8.524 1.00 94.06 116 LEU A CA 1
ATOM 836 C C . LEU A 1 116 ? 10.796 3.537 -8.822 1.00 94.06 116 LEU A C 1
ATOM 838 O O . LEU A 1 116 ? 11.057 3.001 -9.894 1.00 94.06 116 LEU A O 1
ATOM 842 N N . ALA A 1 117 ? 10.140 2.895 -7.861 1.00 97.06 117 ALA A N 1
ATOM 843 C CA . ALA A 1 117 ? 9.559 1.579 -8.037 1.00 97.06 117 ALA A CA 1
ATOM 844 C C . ALA A 1 117 ? 8.188 1.703 -8.691 1.00 97.06 117 ALA A C 1
ATOM 846 O O . ALA A 1 117 ? 7.341 2.470 -8.226 1.00 97.06 117 ALA A O 1
ATOM 847 N N . GLY A 1 118 ? 7.957 0.951 -9.761 1.00 97.31 118 GLY A N 1
ATOM 848 C CA . GLY A 1 118 ? 6.679 0.902 -10.453 1.00 97.31 118 GLY A CA 1
ATOM 849 C C . GLY A 1 118 ? 6.788 0.478 -11.910 1.00 97.31 118 GLY A C 1
ATOM 850 O O . GLY A 1 118 ? 7.741 -0.181 -12.325 1.00 97.31 118 GLY A O 1
ATOM 851 N N . LEU A 1 119 ? 5.763 0.850 -12.670 1.00 97.81 119 LEU A N 1
ATOM 852 C CA . LEU A 1 119 ? 5.610 0.522 -14.077 1.00 97.81 119 LEU A CA 1
ATOM 853 C C . LEU A 1 119 ? 6.157 1.663 -14.929 1.00 97.81 119 LEU A C 1
ATOM 855 O O . LEU A 1 119 ? 5.915 2.824 -14.617 1.00 97.81 119 LEU A O 1
ATOM 859 N N . TYR A 1 120 ? 6.863 1.346 -16.005 1.00 97.62 120 TYR A N 1
ATOM 860 C CA . TYR A 1 120 ? 7.472 2.327 -16.896 1.00 97.62 120 TYR A CA 1
ATOM 861 C C . TYR A 1 120 ? 7.222 1.965 -18.351 1.00 97.62 120 TYR A C 1
ATOM 863 O O . TYR A 1 120 ? 7.281 0.795 -18.728 1.00 97.62 120 TYR A O 1
ATOM 871 N N . GLU A 1 121 ? 7.003 2.983 -19.176 1.00 97.19 121 GLU A N 1
ATOM 872 C CA . GLU A 1 121 ? 7.128 2.831 -20.621 1.00 97.19 121 GLU A CA 1
ATOM 873 C C . GLU A 1 121 ? 8.609 2.678 -20.980 1.00 97.19 121 GLU A C 1
ATOM 875 O O . GLU A 1 121 ? 9.489 3.301 -20.382 1.00 97.19 121 GLU A O 1
ATOM 880 N N . ALA A 1 122 ? 8.893 1.871 -21.990 1.00 97.69 122 ALA A N 1
ATOM 881 C CA . ALA A 1 122 ? 10.166 1.855 -22.683 1.00 97.69 122 ALA A CA 1
ATOM 882 C C . ALA A 1 122 ? 9.900 2.029 -24.175 1.00 97.69 122 ALA A C 1
ATOM 884 O O . ALA A 1 122 ? 9.003 1.393 -24.726 1.00 97.69 122 ALA A O 1
ATOM 885 N N . LEU A 1 123 ? 10.674 2.902 -24.815 1.00 97.19 123 LEU A N 1
ATOM 886 C CA . LEU A 1 123 ? 10.488 3.279 -26.213 1.00 97.19 123 LEU A CA 1
ATOM 887 C C . LEU A 1 123 ? 11.749 2.975 -27.011 1.00 97.19 123 LEU A C 1
ATOM 889 O O . LEU A 1 123 ? 12.848 3.366 -26.610 1.00 97.19 123 LEU A O 1
ATOM 893 N N . ASN A 1 124 ? 11.591 2.302 -28.145 1.00 96.50 124 ASN A N 1
ATOM 894 C CA . ASN A 1 124 ? 12.659 2.061 -29.102 1.00 96.50 124 ASN A CA 1
ATOM 895 C C . ASN A 1 124 ? 12.741 3.217 -30.101 1.00 96.50 124 ASN A C 1
ATOM 897 O O . ASN A 1 124 ? 11.755 3.600 -30.724 1.00 96.50 124 ASN A O 1
ATOM 901 N N . SER A 1 125 ? 13.937 3.767 -30.283 1.00 92.50 125 SER A N 1
ATOM 902 C CA . SER A 1 125 ? 14.210 4.750 -31.327 1.00 92.50 125 SER A CA 1
ATOM 903 C C . SER A 1 125 ? 15.585 4.483 -31.921 1.00 92.50 125 SER A C 1
ATOM 905 O O . SER A 1 125 ? 16.596 4.553 -31.221 1.00 92.50 125 SER A O 1
ATOM 907 N N . GLY A 1 126 ? 15.623 4.141 -33.212 1.00 87.81 126 GLY A N 1
ATOM 908 C CA . GLY A 1 126 ? 16.874 3.847 -33.918 1.00 87.81 126 GLY A CA 1
ATOM 909 C C . GLY A 1 126 ? 17.611 2.610 -33.389 1.00 87.81 126 GLY A C 1
ATOM 910 O O . GLY A 1 126 ? 18.838 2.613 -33.351 1.00 87.81 126 GLY A O 1
ATOM 911 N N . GLY A 1 127 ? 16.880 1.577 -32.947 1.00 91.25 127 GLY A N 1
ATOM 912 C CA . GLY A 1 127 ? 17.459 0.334 -32.414 1.00 91.25 127 GLY A CA 1
ATOM 913 C C . GLY A 1 127 ? 17.949 0.434 -30.966 1.00 91.25 127 GLY A C 1
ATOM 914 O O . GLY A 1 127 ? 18.679 -0.438 -30.498 1.00 91.25 127 GLY A O 1
ATOM 915 N N . MET A 1 128 ? 17.571 1.501 -30.261 1.00 95.81 128 MET A N 1
ATOM 916 C CA . MET A 1 128 ? 17.937 1.744 -28.874 1.00 95.81 128 MET A CA 1
ATOM 917 C C . MET A 1 128 ? 16.688 2.008 -28.034 1.00 95.81 128 MET A C 1
ATOM 919 O O . MET A 1 128 ? 15.961 2.975 -28.263 1.00 95.81 128 MET A O 1
ATOM 923 N N . TRP A 1 129 ? 16.480 1.167 -27.025 1.00 97.62 129 TRP A N 1
ATOM 924 C CA . TRP A 1 129 ? 15.429 1.316 -26.026 1.00 97.62 129 TRP A CA 1
ATOM 925 C C . TRP A 1 129 ? 15.833 2.334 -24.972 1.00 97.62 129 TRP A C 1
ATOM 927 O O . TRP A 1 129 ? 16.930 2.256 -24.419 1.00 97.62 129 TRP A O 1
ATOM 937 N N . ARG A 1 130 ? 14.930 3.258 -24.655 1.00 97.25 130 ARG A N 1
ATOM 938 C CA . ARG A 1 130 ? 15.092 4.256 -23.595 1.00 97.25 130 ARG A CA 1
ATOM 939 C C . ARG A 1 130 ? 13.925 4.194 -22.624 1.00 97.25 130 ARG A C 1
ATOM 941 O O . ARG A 1 130 ? 12.805 3.877 -23.023 1.00 97.25 130 ARG A O 1
ATOM 948 N N . LEU A 1 131 ? 1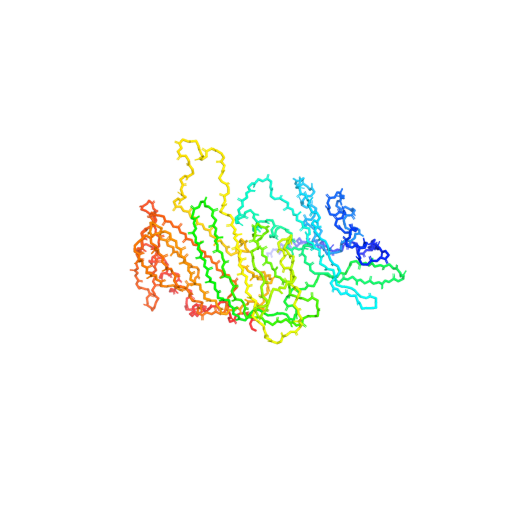4.204 4.499 -21.358 1.00 97.00 131 LEU A N 1
ATOM 949 C CA . LEU A 1 131 ? 13.174 4.591 -20.331 1.00 97.00 131 LEU A CA 1
ATOM 950 C C . LEU A 1 131 ? 12.301 5.817 -20.621 1.00 97.00 131 LEU A C 1
ATOM 952 O O . LEU A 1 131 ? 12.814 6.916 -20.828 1.00 97.00 131 LEU A O 1
ATOM 956 N N . GLY A 1 132 ? 10.995 5.600 -20.684 1.00 95.00 132 GLY A N 1
ATOM 957 C CA . GLY A 1 132 ? 9.988 6.639 -20.811 1.00 95.00 132 GLY A CA 1
ATOM 958 C C . GLY A 1 132 ? 9.461 7.075 -19.447 1.00 95.00 132 GLY A C 1
ATOM 959 O O . GLY A 1 132 ? 10.150 7.022 -18.427 1.00 95.00 132 GLY A O 1
ATOM 960 N N . ARG A 1 133 ? 8.204 7.518 -19.431 1.00 94.00 133 ARG A N 1
ATOM 961 C CA . ARG A 1 133 ? 7.525 7.941 -18.202 1.00 94.00 133 ARG A CA 1
ATOM 962 C C . ARG A 1 133 ? 7.149 6.750 -17.320 1.00 94.00 133 ARG A C 1
ATOM 964 O O . ARG A 1 133 ? 6.928 5.638 -17.806 1.00 94.00 133 ARG A O 1
ATOM 971 N N . GLN A 1 134 ? 6.994 7.025 -16.029 1.00 94.94 134 GLN A N 1
ATOM 972 C CA . GLN A 1 134 ? 6.317 6.116 -15.112 1.00 94.94 134 GLN A CA 1
ATOM 973 C C . GLN A 1 134 ? 4.818 6.064 -15.458 1.00 94.94 134 GLN A C 1
ATOM 975 O O . GLN A 1 134 ? 4.192 7.087 -15.746 1.00 94.94 134 GLN A O 1
ATOM 980 N N . LEU A 1 135 ? 4.249 4.865 -15.441 1.00 95.44 135 LEU A N 1
ATOM 981 C CA . LEU A 1 135 ? 2.832 4.596 -15.634 1.00 95.44 135 LEU A CA 1
ATOM 982 C C . LEU A 1 135 ? 2.134 4.544 -14.276 1.00 95.44 135 LEU A C 1
ATOM 984 O O . LEU A 1 135 ? 2.580 3.845 -13.364 1.00 95.44 135 LEU A O 1
ATOM 988 N N . ALA A 1 136 ? 1.020 5.261 -14.159 1.00 95.12 136 ALA A N 1
ATOM 989 C CA . ALA A 1 136 ? 0.195 5.225 -12.962 1.00 95.12 136 ALA A CA 1
ATOM 990 C C . ALA A 1 136 ? -0.518 3.867 -12.852 1.00 95.12 136 ALA A C 1
ATOM 992 O O . ALA A 1 136 ? -1.099 3.375 -13.829 1.00 95.12 136 ALA A O 1
ATOM 993 N N . PHE A 1 137 ? -0.464 3.259 -11.664 1.00 96.00 137 PHE A N 1
ATOM 994 C CA . PHE A 1 137 ? -1.061 1.945 -11.398 1.00 96.00 137 PHE A CA 1
ATOM 995 C C . PHE A 1 137 ? -2.575 1.938 -11.598 1.00 96.00 137 PHE A C 1
ATOM 997 O O . PHE A 1 137 ? -3.140 0.925 -12.000 1.00 96.00 137 PHE A O 1
ATOM 1004 N N . ASP A 1 138 ? -3.206 3.080 -11.375 1.00 94.69 138 ASP A N 1
ATOM 1005 C CA . ASP A 1 138 ? -4.639 3.311 -11.431 1.00 94.69 138 ASP A CA 1
ATOM 1006 C C . ASP A 1 138 ? -5.141 3.812 -12.793 1.00 94.69 138 ASP A C 1
ATOM 1008 O O . ASP A 1 138 ? -6.338 4.027 -12.958 1.00 94.69 138 ASP A O 1
ATOM 1012 N N . SER A 1 139 ? -4.268 3.964 -13.796 1.00 91.19 139 SER A N 1
ATOM 1013 C CA . SER A 1 139 ? -4.633 4.537 -15.107 1.00 91.19 139 SER A CA 1
ATOM 1014 C C . SER A 1 139 ? -5.815 3.844 -15.801 1.00 91.19 139 SER A C 1
ATOM 1016 O O . SER A 1 139 ? -6.562 4.487 -16.537 1.00 91.19 139 SER A O 1
ATOM 1018 N N . ALA A 1 140 ? -5.999 2.543 -15.564 1.00 94.12 140 ALA A N 1
ATOM 1019 C CA . ALA A 1 140 ? -7.168 1.782 -16.007 1.00 94.12 140 ALA A CA 1
ATOM 1020 C C . ALA A 1 140 ? -7.633 0.740 -14.972 1.00 94.12 140 ALA A C 1
ATOM 1022 O O . ALA A 1 140 ? -8.475 -0.105 -15.277 1.00 94.12 140 ALA A O 1
ATOM 1023 N N . ASN A 1 141 ? -7.076 0.775 -13.761 1.00 96.94 141 ASN A N 1
ATOM 1024 C CA . ASN A 1 141 ? -7.368 -0.187 -12.706 1.00 96.94 141 ASN A CA 1
ATOM 1025 C C . ASN A 1 141 ? -8.160 0.489 -11.589 1.00 96.94 141 ASN A C 1
ATOM 1027 O O . ASN A 1 141 ? -7.984 1.677 -11.334 1.00 96.94 141 ASN A O 1
ATOM 1031 N N . PHE A 1 142 ? -9.026 -0.272 -10.924 1.00 97.06 142 PHE A N 1
ATOM 1032 C CA . PHE A 1 142 ? -9.838 0.229 -9.815 1.00 97.06 142 PHE A CA 1
ATOM 1033 C C . PHE A 1 142 ? -9.879 -0.791 -8.684 1.00 97.06 142 PHE A C 1
ATOM 1035 O O . PHE A 1 142 ? -10.029 -1.983 -8.955 1.00 97.06 142 PHE A O 1
ATOM 1042 N N . ILE A 1 143 ? -9.839 -0.319 -7.440 1.00 96.94 143 ILE A N 1
ATOM 1043 C CA . ILE A 1 143 ? -10.237 -1.092 -6.261 1.00 96.94 143 ILE A CA 1
ATOM 1044 C C . ILE A 1 143 ? -11.611 -0.560 -5.855 1.00 96.94 143 ILE A C 1
ATOM 1046 O O . ILE A 1 143 ? -11.777 0.630 -5.605 1.00 96.94 143 ILE A O 1
ATOM 1050 N N . ARG A 1 144 ? -12.628 -1.421 -5.879 1.00 95.69 144 ARG A N 1
ATOM 1051 C CA . ARG A 1 144 ? -14.031 -1.039 -5.644 1.00 95.69 144 ARG A CA 1
ATOM 1052 C C . ARG A 1 144 ? -14.482 -1.335 -4.221 1.00 95.69 144 ARG A C 1
ATOM 1054 O O . ARG A 1 144 ? -15.246 -0.554 -3.659 1.00 95.69 144 ARG A O 1
ATOM 1061 N N . ALA A 1 145 ? -13.991 -2.429 -3.653 1.00 96.38 145 ALA A N 1
ATOM 1062 C CA . ALA A 1 145 ? -14.245 -2.823 -2.277 1.00 96.38 145 ALA A CA 1
ATOM 1063 C C . ALA A 1 145 ? -13.022 -3.537 -1.695 1.00 96.38 145 ALA A C 1
ATOM 1065 O O . ALA A 1 145 ? -12.271 -4.164 -2.447 1.00 96.38 145 ALA A O 1
ATOM 1066 N N . GLN A 1 146 ? -12.855 -3.449 -0.377 1.00 96.38 146 GLN A N 1
ATOM 1067 C CA . GLN A 1 146 ? -11.879 -4.210 0.400 1.00 96.38 146 GLN A CA 1
ATOM 1068 C C . GLN A 1 146 ? -12.562 -4.846 1.616 1.00 96.38 146 GLN A C 1
ATOM 1070 O O . GLN A 1 146 ? -13.281 -4.182 2.373 1.00 96.38 146 GLN A O 1
ATOM 1075 N N . HIS A 1 147 ? -12.322 -6.138 1.809 1.00 97.56 147 HIS A N 1
ATOM 1076 C CA . HIS A 1 147 ? -12.816 -6.917 2.937 1.00 97.56 147 HIS A CA 1
ATOM 1077 C C . HIS A 1 147 ? -11.634 -7.520 3.682 1.00 97.56 147 HIS A C 1
ATOM 1079 O O . HIS A 1 147 ? -11.025 -8.491 3.231 1.00 97.56 147 HIS A O 1
ATOM 1085 N N . ILE A 1 148 ? -11.334 -6.929 4.831 1.00 98.00 148 ILE A N 1
ATOM 1086 C CA . ILE A 1 148 ? -10.102 -7.167 5.565 1.00 98.00 148 ILE A CA 1
ATOM 1087 C C . ILE A 1 148 ? -10.417 -7.987 6.809 1.00 98.00 148 ILE A C 1
ATOM 1089 O O . ILE A 1 148 ? -11.262 -7.621 7.627 1.00 98.00 148 ILE A O 1
ATOM 1093 N N . TYR A 1 149 ? -9.682 -9.070 6.989 1.00 98.56 149 TYR A N 1
ATOM 1094 C CA . TYR A 1 149 ? -9.572 -9.780 8.250 1.00 98.56 149 TYR A CA 1
ATOM 1095 C C . TYR A 1 149 ? -8.141 -9.637 8.737 1.00 98.56 149 TYR A C 1
ATOM 1097 O O . TYR A 1 149 ? -7.197 -9.940 8.010 1.00 98.56 149 TYR A O 1
ATOM 1105 N N . VAL A 1 150 ? -7.976 -9.176 9.969 1.00 98.06 150 VAL A N 1
ATOM 1106 C CA . VAL A 1 150 ? -6.659 -8.954 10.559 1.00 98.06 150 VAL A CA 1
ATOM 1107 C C . VAL A 1 150 ? -6.597 -9.578 11.942 1.00 98.06 150 VAL A C 1
ATOM 1109 O O . VAL A 1 150 ? -7.451 -9.335 12.789 1.00 98.06 150 VAL A O 1
ATOM 1112 N N . ALA A 1 151 ? -5.579 -10.397 12.174 1.00 98.25 151 ALA A N 1
ATOM 1113 C CA . ALA A 1 151 ? -5.257 -10.916 13.491 1.00 98.25 151 ALA A CA 1
ATOM 1114 C C . ALA A 1 151 ? -3.982 -10.237 13.986 1.00 98.25 151 ALA A C 1
ATOM 1116 O O . ALA A 1 151 ? -2.906 -10.435 13.418 1.00 98.25 151 ALA A O 1
ATOM 1117 N N . LEU A 1 152 ? -4.133 -9.426 15.030 1.00 97.06 152 LEU A N 1
ATOM 1118 C CA . LEU A 1 152 ? -3.050 -8.731 15.708 1.00 97.06 152 LEU A CA 1
ATOM 1119 C C . LEU A 1 152 ? -2.505 -9.626 16.822 1.00 97.06 152 LEU A C 1
ATOM 1121 O O . LEU A 1 152 ? -3.247 -10.019 17.726 1.00 97.06 152 LEU A O 1
ATOM 1125 N N . ASP A 1 153 ? -1.208 -9.912 16.767 1.00 94.38 153 ASP A N 1
ATOM 1126 C CA . ASP A 1 153 ? -0.447 -10.573 17.829 1.00 94.38 153 ASP A CA 1
ATOM 1127 C C . ASP A 1 153 ? 0.683 -9.632 18.278 1.00 94.38 153 ASP A C 1
ATOM 1129 O O . ASP A 1 153 ? 1.800 -9.720 17.756 1.00 94.38 153 ASP A O 1
ATOM 1133 N N . PRO A 1 154 ? 0.385 -8.678 19.188 1.00 92.94 154 PRO A N 1
ATOM 1134 C CA . PRO A 1 154 ? 1.310 -7.608 19.531 1.00 92.94 154 PRO A CA 1
ATOM 1135 C C . PRO A 1 154 ? 2.690 -8.114 19.962 1.00 92.94 154 PRO A C 1
ATOM 1137 O O . PRO A 1 154 ? 2.836 -8.847 20.942 1.00 92.94 154 PRO A O 1
ATOM 1140 N N . GLY A 1 155 ? 3.725 -7.635 19.276 1.00 87.75 155 GLY A N 1
ATOM 1141 C CA . GLY A 1 155 ? 5.121 -8.015 19.488 1.00 87.75 155 GLY A CA 1
ATOM 1142 C C . GLY A 1 155 ? 5.585 -9.230 18.683 1.00 87.75 155 GLY A C 1
ATOM 1143 O O . GLY A 1 155 ? 6.743 -9.621 18.834 1.00 87.75 155 GLY A O 1
ATOM 1144 N N . HIS A 1 156 ? 4.724 -9.810 17.844 1.00 90.00 156 HIS A N 1
ATOM 1145 C CA . HIS A 1 156 ? 5.064 -10.929 16.969 1.00 90.00 156 HIS A CA 1
ATOM 1146 C C . HIS A 1 156 ? 4.828 -10.568 15.500 1.00 90.00 156 HIS A C 1
ATOM 1148 O O . HIS A 1 156 ? 5.750 -10.152 14.799 1.00 90.00 156 HIS A O 1
ATOM 1154 N N . GLU A 1 157 ? 3.602 -10.750 15.018 1.00 92.62 157 GLU A N 1
ATOM 1155 C CA . GLU A 1 157 ? 3.234 -10.486 13.633 1.00 92.62 157 GLU A CA 1
ATOM 1156 C C . GLU A 1 157 ? 1.759 -10.111 13.523 1.00 92.62 157 GLU A C 1
ATOM 1158 O O . GLU A 1 157 ? 0.890 -10.606 14.244 1.00 92.62 157 GLU A O 1
ATOM 1163 N N . THR A 1 158 ? 1.471 -9.286 12.532 1.00 95.12 158 THR A N 1
ATOM 1164 C CA . THR A 1 158 ? 0.127 -9.032 12.044 1.00 95.12 158 THR A CA 1
ATOM 1165 C C . THR A 1 158 ? -0.158 -10.000 10.901 1.00 95.12 158 THR A C 1
ATOM 1167 O O . THR A 1 158 ? 0.584 -10.046 9.918 1.00 95.12 158 THR A O 1
ATOM 1170 N N . ARG A 1 159 ? -1.242 -10.776 11.007 1.00 98.19 159 ARG A N 1
ATOM 1171 C CA . ARG A 1 159 ? -1.713 -11.668 9.935 1.00 98.19 159 ARG A CA 1
ATOM 1172 C C . ARG A 1 159 ? -2.907 -11.038 9.242 1.00 98.19 159 ARG A C 1
ATOM 1174 O O . ARG A 1 159 ? -3.884 -10.705 9.907 1.00 98.19 159 ARG A O 1
ATOM 1181 N N . ILE A 1 160 ? -2.841 -10.907 7.924 1.00 98.31 160 ILE A N 1
ATOM 1182 C CA . ILE A 1 160 ? -3.851 -10.235 7.115 1.00 98.31 160 ILE A CA 1
ATOM 1183 C C . ILE A 1 160 ? -4.408 -11.200 6.070 1.00 98.31 160 ILE A C 1
ATOM 1185 O O . ILE A 1 160 ? -3.668 -11.898 5.373 1.00 98.31 160 ILE A O 1
ATOM 1189 N N . VAL A 1 161 ? -5.732 -11.212 5.950 1.00 98.62 161 VAL A N 1
ATOM 1190 C CA . VAL A 1 161 ? -6.454 -11.710 4.782 1.00 98.62 161 VAL A CA 1
ATOM 1191 C C . VAL A 1 161 ? -7.238 -10.540 4.214 1.00 98.62 161 VAL A C 1
ATOM 1193 O O . VAL A 1 161 ? -8.118 -10.010 4.885 1.00 98.62 161 VAL A O 1
ATOM 1196 N N . ASP A 1 162 ? -6.929 -10.146 2.988 1.00 97.88 162 ASP A N 1
ATOM 1197 C CA . ASP A 1 162 ? -7.590 -9.033 2.314 1.00 97.88 162 ASP A CA 1
ATOM 1198 C C . ASP A 1 162 ? -8.206 -9.510 1.001 1.00 97.88 162 ASP A C 1
ATOM 1200 O O . ASP A 1 162 ? -7.546 -10.137 0.171 1.00 97.88 162 ASP A O 1
ATOM 1204 N N . THR A 1 163 ? -9.500 -9.258 0.835 1.00 98.44 163 THR A N 1
ATOM 1205 C CA . THR A 1 163 ? -10.233 -9.559 -0.392 1.00 98.44 163 THR A CA 1
ATOM 1206 C C . THR A 1 163 ? -10.676 -8.267 -1.053 1.00 98.44 163 THR A C 1
ATOM 1208 O O . THR A 1 163 ? -11.535 -7.556 -0.534 1.00 98.44 163 THR A O 1
ATOM 1211 N N . LEU A 1 164 ? -10.131 -8.011 -2.237 1.00 98.19 164 LEU A N 1
ATOM 1212 C CA . LEU A 1 164 ? -10.384 -6.828 -3.035 1.00 98.19 164 LEU A CA 1
ATOM 1213 C C . LEU A 1 164 ? -11.281 -7.173 -4.224 1.00 98.19 164 LEU A C 1
ATOM 1215 O O . LEU A 1 164 ? -10.988 -8.093 -4.994 1.00 98.1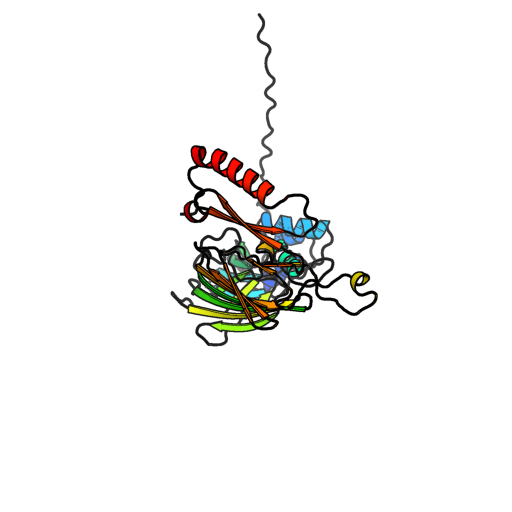9 164 LEU A O 1
ATOM 1219 N N . ASP A 1 165 ? -12.327 -6.381 -4.430 1.00 98.12 165 ASP A N 1
ATOM 1220 C CA . ASP A 1 165 ? -13.060 -6.378 -5.694 1.00 98.12 165 ASP A CA 1
ATOM 1221 C C . ASP A 1 165 ? -12.393 -5.372 -6.636 1.00 98.12 165 ASP A C 1
ATOM 1223 O O . ASP A 1 165 ? -12.386 -4.165 -6.380 1.00 98.12 165 ASP A O 1
ATOM 1227 N N . VAL A 1 166 ? -11.820 -5.866 -7.734 1.00 98.06 166 VAL A N 1
ATOM 1228 C CA . VAL A 1 166 ? -10.961 -5.075 -8.621 1.00 98.06 166 VAL A CA 1
ATOM 1229 C C . VAL A 1 166 ? -11.470 -5.022 -10.057 1.00 98.06 166 VAL A C 1
ATOM 1231 O O . VAL A 1 166 ? -12.122 -5.936 -10.567 1.00 98.06 166 VAL A O 1
ATOM 1234 N N . VAL A 1 167 ? -11.122 -3.932 -10.735 1.00 98.19 167 VAL A N 1
ATOM 1235 C CA . VAL A 1 167 ? -11.151 -3.808 -12.194 1.00 98.19 167 VAL A CA 1
ATOM 1236 C C . VAL A 1 167 ? -9.709 -3.814 -12.672 1.00 98.19 167 VAL A C 1
ATOM 1238 O O . VAL A 1 167 ? -8.909 -3.003 -12.208 1.00 98.19 167 VAL A O 1
ATOM 1241 N N . VAL A 1 168 ? -9.393 -4.697 -13.615 1.00 97.56 168 VAL A N 1
ATOM 1242 C CA . VAL A 1 168 ? -8.084 -4.749 -14.272 1.00 97.56 168 VAL A CA 1
ATOM 1243 C C . VAL A 1 168 ? -8.279 -4.262 -15.699 1.00 97.56 168 VAL A C 1
ATOM 1245 O O . VAL A 1 168 ? -8.891 -4.951 -16.512 1.00 97.56 168 VAL A O 1
ATOM 1248 N N . GLY A 1 169 ? -7.835 -3.051 -16.011 1.00 95.31 169 GLY A N 1
ATOM 1249 C CA . GLY A 1 169 ? -8.028 -2.464 -17.341 1.00 95.31 169 GLY A CA 1
ATOM 1250 C C . GLY A 1 169 ? -6.844 -2.652 -18.279 1.00 95.31 169 GLY A C 1
ATOM 1251 O O . GLY A 1 169 ? -6.983 -2.473 -19.488 1.00 95.31 169 GLY A O 1
ATOM 1252 N N . THR A 1 170 ? -5.680 -3.012 -17.746 1.00 92.69 170 THR A N 1
ATOM 1253 C CA . THR A 1 170 ? -4.443 -3.146 -18.517 1.00 92.69 170 THR A CA 1
ATOM 1254 C C . THR A 1 170 ? -4.208 -4.600 -18.934 1.00 92.69 170 THR A C 1
ATOM 1256 O O . THR A 1 170 ? -4.670 -5.547 -18.299 1.00 92.69 170 THR A O 1
ATOM 1259 N N . SER A 1 171 ? -3.464 -4.801 -20.023 1.00 91.81 171 SER A N 1
ATOM 1260 C CA . SER A 1 171 ? -3.077 -6.140 -20.493 1.00 91.81 171 SER A CA 1
ATOM 1261 C C . SER A 1 171 ? -1.824 -6.693 -19.807 1.00 91.81 171 SER A C 1
ATOM 1263 O O . SER A 1 171 ? -1.461 -7.840 -20.042 1.00 91.81 171 SER A O 1
ATOM 1265 N N . TYR A 1 172 ? -1.141 -5.877 -19.003 1.00 94.38 172 TYR A N 1
ATOM 1266 C CA . TYR A 1 172 ? 0.142 -6.190 -18.365 1.00 94.38 172 TYR A CA 1
ATOM 1267 C C . TYR A 1 172 ? 0.018 -6.452 -16.855 1.00 94.38 172 TYR A C 1
ATOM 1269 O O . TYR A 1 172 ? 1.015 -6.408 -16.134 1.00 94.38 172 TYR A O 1
ATOM 1277 N N . GLY A 1 173 ? -1.190 -6.735 -16.365 1.00 95.75 173 GLY A N 1
ATOM 1278 C CA . GLY A 1 173 ? -1.434 -7.080 -14.967 1.00 95.75 173 GLY A CA 1
ATOM 1279 C C . GLY A 1 173 ? -1.814 -5.905 -14.070 1.00 95.75 173 GLY A C 1
ATOM 1280 O O . GLY A 1 173 ? -1.892 -4.752 -14.494 1.00 95.75 173 GLY A O 1
ATOM 1281 N N . LEU A 1 174 ? -2.041 -6.226 -12.800 1.00 97.69 174 LEU A N 1
ATOM 1282 C CA . LEU A 1 174 ? -2.386 -5.280 -11.744 1.00 97.69 174 LEU A CA 1
ATOM 1283 C C . LEU A 1 174 ? -1.138 -4.993 -10.905 1.00 97.69 174 LEU A C 1
ATOM 1285 O O . LEU A 1 174 ? -0.424 -5.921 -10.535 1.00 97.69 174 LEU A O 1
ATOM 1289 N N . ALA A 1 175 ? -0.878 -3.726 -10.596 1.00 97.69 175 ALA A N 1
ATOM 1290 C CA . ALA A 1 175 ? 0.172 -3.333 -9.663 1.00 97.69 175 ALA A CA 1
ATOM 1291 C C . ALA A 1 175 ? -0.441 -2.517 -8.527 1.00 97.69 175 ALA A C 1
ATOM 1293 O O . ALA A 1 175 ? -1.258 -1.634 -8.775 1.00 97.69 175 ALA A O 1
ATOM 1294 N N . VAL A 1 176 ? -0.039 -2.814 -7.298 1.00 97.44 176 VAL A N 1
ATOM 1295 C CA . VAL A 1 176 ? -0.432 -2.091 -6.086 1.00 97.44 176 VAL A CA 1
ATOM 1296 C C . VAL A 1 176 ? 0.799 -1.867 -5.219 1.00 97.44 176 VAL A C 1
ATOM 1298 O O . VAL A 1 176 ? 1.776 -2.613 -5.283 1.00 97.44 176 VAL A O 1
ATOM 1301 N N . ARG A 1 177 ? 0.776 -0.812 -4.419 1.00 97.44 177 ARG A N 1
ATOM 1302 C CA . ARG A 1 177 ? 1.707 -0.591 -3.323 1.00 97.44 177 ARG A CA 1
ATOM 1303 C C . ARG A 1 177 ? 1.351 -1.520 -2.183 1.00 97.44 177 ARG A C 1
ATOM 1305 O O . ARG A 1 177 ? 0.179 -1.681 -1.867 1.00 97.44 177 ARG A O 1
ATOM 1312 N N . LEU A 1 178 ? 2.374 -2.120 -1.597 1.00 97.31 178 LEU A N 1
ATOM 1313 C CA . LEU A 1 178 ? 2.257 -2.936 -0.402 1.00 97.31 178 LEU A CA 1
ATOM 1314 C C . LEU A 1 178 ? 3.573 -2.845 0.361 1.00 97.31 178 LEU A C 1
ATOM 1316 O O . LEU A 1 178 ? 4.641 -2.713 -0.240 1.00 97.31 178 LEU A O 1
ATOM 1320 N N . ASN A 1 179 ? 3.479 -2.927 1.679 1.00 96.56 179 ASN A N 1
ATOM 1321 C CA . ASN A 1 179 ? 4.600 -2.933 2.597 1.00 96.56 179 ASN A CA 1
ATOM 1322 C C . ASN A 1 179 ? 5.715 -3.891 2.142 1.00 96.56 179 ASN A C 1
ATOM 1324 O O . ASN A 1 179 ? 5.469 -5.064 1.856 1.00 96.56 179 ASN A O 1
ATOM 1328 N N . ASN A 1 180 ? 6.957 -3.403 2.100 1.00 94.75 180 ASN A N 1
ATOM 1329 C CA . ASN A 1 180 ? 8.082 -4.176 1.566 1.00 94.75 180 ASN A CA 1
ATOM 1330 C C . ASN A 1 180 ? 8.493 -5.365 2.460 1.00 94.75 180 ASN A C 1
ATOM 1332 O O . ASN A 1 180 ? 9.220 -6.247 2.010 1.00 94.75 180 ASN A O 1
ATOM 1336 N N . GLN A 1 181 ? 8.032 -5.390 3.714 1.00 94.25 181 GLN A N 1
ATOM 1337 C CA . GLN A 1 181 ? 8.245 -6.477 4.675 1.00 94.25 181 GLN A CA 1
ATOM 1338 C C . GLN A 1 181 ? 7.052 -7.445 4.737 1.00 94.25 181 GLN A C 1
ATOM 1340 O O . GLN A 1 181 ? 7.065 -8.380 5.539 1.00 94.25 181 GLN A O 1
ATOM 1345 N N . ALA A 1 182 ? 6.025 -7.261 3.897 1.00 96.81 182 ALA A N 1
ATOM 1346 C CA . ALA A 1 182 ? 4.946 -8.231 3.788 1.00 96.81 182 ALA A CA 1
ATOM 1347 C C . ALA A 1 182 ? 5.462 -9.554 3.210 1.00 96.81 182 ALA A C 1
ATOM 1349 O O . ALA A 1 182 ? 6.088 -9.608 2.152 1.00 96.81 182 ALA A O 1
ATOM 1350 N N . ARG A 1 183 ? 5.156 -10.649 3.903 1.00 97.62 183 ARG A N 1
ATOM 1351 C CA . ARG A 1 183 ? 5.380 -12.014 3.430 1.00 97.62 183 ARG A CA 1
ATOM 1352 C C . ARG A 1 183 ? 4.061 -12.558 2.907 1.00 97.62 183 ARG A C 1
ATOM 1354 O O . ARG A 1 183 ? 3.145 -12.791 3.689 1.00 97.62 183 ARG A O 1
ATOM 1361 N N . LEU A 1 184 ? 3.972 -12.725 1.591 1.00 98.25 184 LEU A N 1
ATOM 1362 C CA . LEU A 1 184 ? 2.788 -13.256 0.922 1.00 98.25 184 LEU A CA 1
ATOM 1363 C C . LEU A 1 184 ? 2.737 -14.780 1.072 1.00 98.25 184 LEU A C 1
ATOM 1365 O O . LEU A 1 184 ? 3.670 -15.472 0.671 1.00 98.25 184 LEU A O 1
ATOM 1369 N N . ASP A 1 185 ? 1.633 -15.288 1.612 1.00 97.88 185 ASP A N 1
ATOM 1370 C CA . ASP A 1 185 ? 1.347 -16.722 1.713 1.00 97.88 185 ASP A CA 1
ATOM 1371 C C . ASP A 1 185 ? 0.403 -17.192 0.599 1.00 97.88 185 ASP A C 1
ATOM 1373 O O . ASP A 1 185 ? 0.392 -18.368 0.240 1.00 97.88 185 ASP A O 1
ATOM 1377 N N . GLU A 1 186 ? -0.460 -16.301 0.105 1.00 98.25 186 GLU A N 1
ATOM 1378 C CA . GLU A 1 186 ? -1.448 -16.611 -0.925 1.00 98.25 186 GLU A CA 1
ATOM 1379 C C . GLU A 1 186 ? -1.799 -15.361 -1.737 1.00 98.25 186 GLU A C 1
ATOM 1381 O O . GLU A 1 186 ? -2.074 -14.302 -1.172 1.00 98.25 186 GLU A O 1
ATOM 1386 N N . VAL A 1 187 ? -1.839 -15.507 -3.063 1.00 98.69 187 VAL A N 1
ATOM 1387 C CA . VAL A 1 187 ? -2.361 -14.502 -3.998 1.00 98.69 187 VAL A CA 1
ATOM 1388 C C . VAL A 1 187 ? -3.256 -15.219 -5.000 1.00 98.69 187 VAL A C 1
ATOM 1390 O O . VAL A 1 187 ? -2.784 -16.026 -5.807 1.00 98.69 187 VAL A O 1
ATOM 1393 N N . ARG A 1 188 ? -4.563 -14.953 -4.944 1.00 98.69 188 ARG A N 1
ATOM 1394 C CA . ARG A 1 188 ? -5.553 -15.587 -5.821 1.00 98.69 188 ARG A CA 1
ATOM 1395 C C . ARG A 1 188 ? -6.418 -14.574 -6.543 1.00 98.69 188 ARG A C 1
ATOM 1397 O O . ARG A 1 188 ? -6.960 -13.673 -5.921 1.00 98.69 188 ARG A O 1
ATOM 1404 N N . LEU A 1 189 ? -6.633 -14.787 -7.836 1.00 98.31 189 LEU A N 1
ATOM 1405 C CA . LEU A 1 189 ? -7.597 -14.050 -8.647 1.00 98.31 189 LEU A CA 1
ATOM 1406 C C . LEU A 1 189 ? -8.750 -14.981 -9.023 1.00 98.31 189 LEU A C 1
ATOM 1408 O O . LEU A 1 189 ? -8.529 -16.046 -9.601 1.00 98.31 189 LEU A O 1
ATOM 1412 N N . ASP A 1 190 ? -9.977 -14.602 -8.676 1.00 97.69 190 ASP A N 1
ATOM 1413 C CA . ASP A 1 190 ? -11.188 -15.410 -8.868 1.00 97.69 190 ASP A CA 1
ATOM 1414 C C . ASP A 1 190 ? -11.030 -16.847 -8.322 1.00 97.69 190 ASP A C 1
ATOM 1416 O O . ASP A 1 190 ? -11.444 -17.831 -8.939 1.00 97.69 190 ASP A O 1
ATOM 1420 N N . GLY A 1 191 ? -10.366 -16.973 -7.168 1.00 97.56 191 GLY A N 1
ATOM 1421 C CA . GLY A 1 191 ? -10.115 -18.251 -6.494 1.00 97.56 191 GLY A CA 1
ATOM 1422 C C . GLY A 1 191 ? -8.991 -19.104 -7.095 1.00 97.56 191 GLY A C 1
ATOM 1423 O O . GLY A 1 191 ? -8.768 -20.216 -6.622 1.00 97.56 191 GLY A O 1
ATOM 1424 N N . ARG A 1 192 ? -8.263 -18.614 -8.107 1.00 98.06 192 ARG A N 1
ATOM 1425 C CA . ARG A 1 192 ? -7.115 -19.313 -8.707 1.00 98.06 192 ARG A CA 1
ATOM 1426 C C . ARG A 1 192 ? -5.814 -18.637 -8.325 1.00 98.06 192 ARG A C 1
ATOM 1428 O O . ARG A 1 192 ? -5.743 -17.415 -8.347 1.00 98.06 192 ARG A O 1
ATOM 1435 N N . GLU A 1 193 ? -4.795 -19.425 -8.008 1.00 98.12 193 GLU A N 1
ATOM 1436 C CA . GLU A 1 193 ? -3.444 -18.904 -7.803 1.00 98.12 193 GLU A CA 1
ATOM 1437 C C . GLU A 1 193 ? -2.948 -18.200 -9.068 1.00 98.12 193 GLU A C 1
ATOM 1439 O O . GLU A 1 193 ? -3.195 -18.660 -10.189 1.00 98.12 193 GLU A O 1
ATOM 1444 N N . VAL A 1 194 ? -2.285 -17.063 -8.879 1.00 98.00 194 VAL A N 1
ATOM 1445 C CA . VAL A 1 194 ? -1.749 -16.248 -9.967 1.00 98.00 194 VAL A CA 1
ATOM 1446 C C . VAL A 1 194 ? -0.286 -15.920 -9.723 1.00 98.00 194 VAL A C 1
ATOM 1448 O O . VAL A 1 194 ? 0.158 -15.744 -8.586 1.00 98.00 194 VAL A O 1
ATOM 1451 N N . GLU A 1 195 ? 0.464 -15.809 -10.817 1.00 98.12 195 GLU A N 1
ATOM 1452 C CA . GLU A 1 195 ? 1.833 -15.317 -10.760 1.00 98.12 195 GLU A CA 1
ATOM 1453 C C . GLU A 1 195 ? 1.846 -13.890 -10.198 1.00 98.12 195 GLU A C 1
ATOM 1455 O O . GLU A 1 195 ? 1.034 -13.042 -10.577 1.00 98.12 195 GLU A O 1
ATOM 1460 N N . HIS A 1 196 ? 2.779 -13.633 -9.289 1.00 98.12 196 HIS A N 1
ATOM 1461 C CA . HIS A 1 196 ? 2.927 -12.345 -8.636 1.00 98.12 196 HIS A CA 1
ATOM 1462 C C . HIS A 1 196 ? 4.385 -12.097 -8.241 1.00 98.12 196 HIS A C 1
ATOM 1464 O O . HIS A 1 196 ? 5.205 -13.014 -8.199 1.00 98.12 196 HIS A O 1
ATOM 1470 N N . GLN A 1 197 ? 4.705 -10.840 -7.951 1.00 97.56 197 GLN A N 1
ATOM 1471 C CA . GLN A 1 197 ? 6.009 -10.414 -7.459 1.00 97.56 197 GLN A CA 1
ATOM 1472 C C . GLN A 1 197 ? 5.822 -9.246 -6.492 1.00 97.56 197 GLN A C 1
ATOM 1474 O O . GLN A 1 197 ? 5.248 -8.231 -6.879 1.00 97.56 197 GLN A O 1
ATOM 1479 N N . LEU A 1 198 ? 6.356 -9.367 -5.275 1.00 97.75 198 LEU A N 1
ATOM 1480 C CA . LEU A 1 198 ? 6.470 -8.263 -4.323 1.00 97.75 198 LEU A CA 1
ATOM 1481 C C . LEU A 1 198 ? 7.938 -7.859 -4.170 1.00 97.75 198 LEU A C 1
ATOM 1483 O O . LEU A 1 198 ? 8.758 -8.661 -3.730 1.00 97.75 198 LEU A O 1
ATOM 1487 N N . ALA A 1 199 ? 8.262 -6.624 -4.548 1.00 96.62 199 ALA A N 1
ATOM 1488 C CA . ALA A 1 199 ? 9.565 -6.003 -4.312 1.00 96.62 199 ALA A CA 1
ATOM 1489 C C . ALA A 1 199 ? 9.470 -4.478 -4.474 1.00 96.62 199 ALA A C 1
ATOM 1491 O O . ALA A 1 199 ? 8.593 -3.986 -5.185 1.00 96.62 199 ALA A O 1
ATOM 1492 N N . GLY A 1 200 ? 10.376 -3.714 -3.852 1.00 95.69 200 GLY A N 1
ATOM 1493 C CA . GLY A 1 200 ? 10.384 -2.245 -3.957 1.00 95.69 200 GLY A CA 1
ATOM 1494 C C . GLY A 1 200 ? 9.077 -1.604 -3.489 1.00 95.69 200 GLY A C 1
ATOM 1495 O O . GLY A 1 200 ? 8.672 -0.564 -4.010 1.00 95.69 200 GLY A O 1
ATOM 1496 N N . GLY A 1 201 ? 8.368 -2.271 -2.573 1.00 96.81 201 GLY A N 1
ATOM 1497 C CA . GLY A 1 201 ? 7.042 -1.862 -2.132 1.00 96.81 201 GLY A CA 1
ATOM 1498 C C . GLY A 1 201 ? 5.960 -1.905 -3.223 1.00 96.81 201 GLY A C 1
ATOM 1499 O O . GLY A 1 201 ? 5.001 -1.134 -3.172 1.00 96.81 201 GLY A O 1
ATOM 1500 N N . VAL A 1 202 ? 6.134 -2.738 -4.255 1.00 98.25 202 VAL A N 1
ATOM 1501 C CA . VAL A 1 202 ? 5.164 -2.964 -5.335 1.00 98.25 202 VAL A CA 1
ATOM 1502 C C . VAL A 1 202 ? 4.833 -4.447 -5.410 1.00 98.25 202 VAL A C 1
ATOM 1504 O O . VAL A 1 202 ? 5.714 -5.265 -5.674 1.00 98.25 202 VAL A O 1
ATOM 1507 N N . LEU A 1 203 ? 3.556 -4.776 -5.232 1.00 98.50 203 LEU A N 1
ATOM 1508 C CA . LEU A 1 203 ? 2.984 -6.069 -5.573 1.00 98.50 203 LEU A CA 1
ATOM 1509 C C . LEU A 1 203 ? 2.438 -6.000 -7.002 1.00 98.50 203 LEU A C 1
ATOM 1511 O O . LEU A 1 203 ? 1.416 -5.366 -7.261 1.00 98.50 203 LEU A O 1
ATOM 1515 N N . TRP A 1 204 ? 3.126 -6.656 -7.931 1.00 98.44 204 TRP A N 1
ATOM 1516 C CA . TRP A 1 204 ? 2.629 -6.902 -9.280 1.00 98.44 204 TRP A CA 1
ATOM 1517 C C . TRP A 1 204 ? 1.973 -8.280 -9.367 1.00 98.44 204 TRP A C 1
ATOM 1519 O O . TRP A 1 204 ? 2.488 -9.251 -8.816 1.00 98.44 204 TRP A O 1
ATOM 1529 N N . ILE A 1 205 ? 0.853 -8.364 -10.080 1.00 98.50 205 ILE A N 1
ATOM 1530 C CA . ILE A 1 205 ? 0.023 -9.558 -10.219 1.00 98.50 205 ILE A CA 1
ATOM 1531 C C . ILE A 1 205 ? -0.289 -9.770 -11.701 1.00 98.50 205 ILE A C 1
ATOM 1533 O O . ILE A 1 205 ? -0.803 -8.871 -12.376 1.00 98.50 205 ILE A O 1
ATOM 1537 N N . ALA A 1 206 ? -0.036 -10.980 -12.199 1.00 97.75 206 ALA A N 1
ATOM 1538 C CA . ALA A 1 206 ? -0.342 -11.414 -13.558 1.00 97.75 206 ALA A CA 1
ATOM 1539 C C . ALA A 1 206 ? -1.858 -11.586 -13.760 1.00 97.75 206 ALA A C 1
ATOM 1541 O O . ALA A 1 206 ? -2.391 -12.696 -13.791 1.00 97.75 206 ALA A O 1
ATOM 1542 N N . ALA A 1 207 ? -2.571 -10.469 -13.879 1.00 96.56 207 ALA A N 1
ATOM 1543 C CA . ALA A 1 207 ? -4.017 -10.443 -14.041 1.00 96.56 207 ALA A CA 1
ATOM 1544 C C . ALA A 1 207 ? -4.409 -10.059 -15.481 1.00 96.56 207 ALA A C 1
ATOM 1546 O O . ALA A 1 207 ? -3.973 -9.018 -15.976 1.00 96.56 207 ALA A O 1
ATOM 1547 N N . PRO A 1 208 ? -5.241 -10.854 -16.177 1.00 95.12 208 PRO A N 1
ATOM 1548 C CA . PRO A 1 208 ? -5.799 -10.433 -17.455 1.00 95.12 208 PRO A CA 1
ATOM 1549 C C . PRO A 1 208 ? -6.796 -9.286 -17.254 1.00 95.12 208 PRO A C 1
ATOM 1551 O O . PRO A 1 208 ? -7.431 -9.185 -16.202 1.00 95.12 208 PRO A O 1
ATOM 1554 N N . ALA A 1 209 ? -6.996 -8.478 -18.296 1.00 95.94 209 ALA A N 1
ATOM 1555 C CA . ALA A 1 209 ? -7.975 -7.401 -18.264 1.00 95.94 209 ALA A CA 1
ATOM 1556 C C . ALA A 1 209 ? -9.392 -7.941 -17.991 1.00 95.94 209 ALA A C 1
ATOM 1558 O O . ALA A 1 209 ? -9.878 -8.837 -18.689 1.00 95.94 209 ALA A O 1
ATOM 1559 N N . ARG A 1 210 ? -10.061 -7.392 -16.974 1.00 95.81 210 ARG A N 1
ATOM 1560 C CA . ARG A 1 210 ? -11.406 -7.764 -16.526 1.00 95.81 210 ARG A CA 1
ATOM 1561 C C . ARG A 1 210 ? -12.137 -6.576 -15.922 1.00 95.81 210 ARG A C 1
ATOM 1563 O O . ARG A 1 210 ? -11.582 -5.810 -15.142 1.00 95.81 210 ARG A O 1
ATOM 1570 N N . LYS A 1 211 ? -13.433 -6.479 -16.225 1.00 95.75 211 LYS A N 1
ATOM 1571 C CA . LYS A 1 211 ? -14.325 -5.455 -15.654 1.00 95.75 211 LYS A CA 1
ATOM 1572 C C . LYS A 1 211 ? -14.691 -5.708 -14.191 1.00 95.75 211 LYS A C 1
ATOM 1574 O O . LYS A 1 211 ? -15.172 -4.797 -13.533 1.00 95.75 211 LYS A O 1
ATOM 1579 N N . HIS A 1 212 ? -14.513 -6.938 -13.723 1.00 96.94 212 HIS A N 1
ATOM 1580 C CA . HIS A 1 212 ? -14.707 -7.343 -12.342 1.00 96.94 212 HIS A CA 1
ATOM 1581 C C . HIS A 1 212 ? -13.892 -8.615 -12.105 1.00 96.94 212 HIS A C 1
ATOM 1583 O O . HIS A 1 212 ? -13.950 -9.542 -12.920 1.00 96.94 212 HIS A O 1
ATOM 1589 N N . ALA A 1 213 ? -13.124 -8.632 -11.027 1.00 97.62 213 ALA A N 1
ATOM 1590 C CA . ALA A 1 213 ? -12.421 -9.798 -10.525 1.00 97.62 213 ALA A CA 1
ATOM 1591 C C . ALA A 1 213 ? -12.290 -9.683 -9.006 1.00 97.62 213 ALA A C 1
ATOM 1593 O O . ALA A 1 213 ? -12.294 -8.577 -8.463 1.00 97.62 213 ALA A O 1
ATOM 1594 N N . ARG A 1 214 ? -12.140 -10.821 -8.334 1.00 98.44 214 ARG A N 1
ATOM 1595 C CA . ARG A 1 214 ? -11.884 -10.875 -6.895 1.00 98.44 214 ARG A CA 1
ATOM 1596 C C . ARG A 1 214 ? -10.442 -11.270 -6.639 1.00 98.44 214 ARG A C 1
ATOM 1598 O O . ARG A 1 214 ? -10.053 -12.397 -6.941 1.00 98.44 214 ARG A O 1
ATOM 1605 N N . LEU A 1 215 ? -9.664 -10.355 -6.079 1.00 98.62 215 LEU A N 1
ATOM 1606 C CA . LEU A 1 215 ? -8.299 -10.603 -5.638 1.00 98.62 215 LEU A CA 1
ATOM 1607 C C . LEU A 1 215 ? -8.313 -10.935 -4.144 1.00 98.62 215 LEU A C 1
ATOM 1609 O O . LEU A 1 215 ? -8.700 -10.100 -3.342 1.00 98.62 215 LEU A O 1
ATOM 1613 N N . ALA A 1 216 ? -7.891 -12.137 -3.768 1.00 98.62 216 ALA A N 1
ATOM 1614 C CA . ALA A 1 216 ? -7.703 -12.533 -2.378 1.00 98.62 216 ALA A CA 1
ATOM 1615 C C . ALA A 1 216 ? -6.207 -12.633 -2.068 1.00 98.62 216 ALA A C 1
ATOM 1617 O O . ALA A 1 216 ? -5.464 -13.326 -2.769 1.00 98.62 216 ALA A O 1
ATOM 1618 N N . LEU A 1 217 ? -5.785 -11.945 -1.015 1.00 98.75 217 LEU A N 1
ATOM 1619 C CA . LEU A 1 217 ? -4.426 -11.921 -0.500 1.00 98.75 217 LEU A CA 1
ATOM 1620 C C . LEU A 1 217 ? -4.418 -12.503 0.910 1.00 98.75 217 LEU A C 1
ATOM 1622 O O . LEU A 1 217 ? -5.269 -12.161 1.730 1.00 98.75 217 LEU A O 1
ATOM 1626 N N . ARG A 1 218 ? -3.426 -13.338 1.214 1.00 98.75 218 ARG A N 1
ATOM 1627 C CA . ARG A 1 218 ? -3.076 -13.711 2.588 1.00 98.75 218 ARG A CA 1
ATOM 1628 C C . ARG A 1 218 ? -1.605 -13.435 2.801 1.00 98.75 218 ARG A C 1
ATOM 1630 O O . ARG A 1 218 ? -0.778 -13.902 2.018 1.00 98.75 218 ARG A O 1
ATOM 1637 N N . TYR A 1 219 ? -1.291 -12.677 3.837 1.00 98.50 219 TYR A N 1
ATOM 1638 C CA . TYR A 1 219 ? 0.074 -12.274 4.117 1.00 98.50 219 TYR A CA 1
ATOM 1639 C C . TYR A 1 219 ? 0.277 -11.925 5.582 1.00 98.50 219 TYR A C 1
ATOM 1641 O O . TYR A 1 219 ? -0.666 -11.667 6.328 1.00 98.50 219 TYR A O 1
ATOM 1649 N N . THR A 1 220 ? 1.536 -11.909 5.990 1.00 97.75 220 THR A N 1
ATOM 1650 C CA . THR A 1 220 ? 1.947 -11.523 7.338 1.00 97.75 220 THR A CA 1
ATOM 1651 C C . THR A 1 220 ? 2.949 -10.387 7.272 1.00 97.75 220 THR A C 1
ATOM 1653 O O . THR A 1 220 ? 3.806 -10.380 6.387 1.00 97.75 220 THR A O 1
ATOM 1656 N N . ILE A 1 221 ? 2.893 -9.472 8.230 1.00 95.81 221 ILE A N 1
ATOM 1657 C CA . ILE A 1 221 ? 3.915 -8.446 8.438 1.00 95.81 221 ILE A CA 1
ATOM 1658 C C . ILE A 1 221 ? 4.380 -8.583 9.883 1.00 95.81 221 ILE A C 1
ATOM 1660 O O . ILE A 1 221 ? 3.550 -8.639 10.786 1.00 95.81 221 ILE A O 1
ATOM 1664 N N . ALA A 1 222 ? 5.688 -8.687 10.104 1.00 92.31 222 ALA A N 1
ATOM 1665 C CA . ALA A 1 222 ? 6.222 -8.697 11.460 1.00 92.31 222 ALA A CA 1
ATOM 1666 C C . ALA A 1 222 ? 5.934 -7.355 12.150 1.00 92.31 222 ALA A C 1
ATOM 1668 O O . ALA A 1 222 ? 5.958 -6.303 11.505 1.00 92.31 222 ALA A O 1
ATOM 1669 N N . ASP A 1 223 ? 5.711 -7.392 13.458 1.00 87.06 223 ASP A N 1
ATOM 1670 C CA . ASP A 1 223 ? 5.742 -6.171 14.258 1.00 87.06 223 ASP A CA 1
ATOM 1671 C C . ASP A 1 223 ? 7.180 -5.621 14.309 1.00 87.06 223 ASP A C 1
ATOM 1673 O O . ASP A 1 223 ? 8.138 -6.304 13.934 1.00 87.06 223 ASP A O 1
ATOM 1677 N N . GLU A 1 224 ? 7.342 -4.374 14.755 1.00 84.44 224 GLU A N 1
ATOM 1678 C CA . GLU A 1 224 ? 8.665 -3.749 14.846 1.00 84.44 224 GLU A CA 1
ATOM 1679 C C . GLU A 1 224 ? 9.638 -4.565 15.715 1.00 84.44 224 GLU A C 1
ATOM 1681 O O . GLU A 1 224 ? 9.375 -4.873 16.884 1.00 84.44 224 GLU A O 1
ATOM 1686 N N . GLU A 1 225 ? 10.799 -4.886 15.140 1.00 70.44 225 GLU A N 1
ATOM 1687 C CA . GLU A 1 225 ? 11.903 -5.541 15.826 1.00 70.44 225 GLU A CA 1
ATOM 1688 C C . GLU A 1 225 ? 12.459 -4.583 16.880 1.00 70.44 225 GLU A C 1
ATOM 1690 O O . GLU A 1 225 ? 13.001 -3.516 16.580 1.00 70.44 225 GLU A O 1
ATOM 1695 N N . ARG A 1 226 ? 12.311 -4.959 18.151 1.00 62.44 226 ARG A N 1
ATOM 1696 C CA . ARG A 1 226 ? 12.788 -4.126 19.252 1.00 62.44 226 ARG A CA 1
ATOM 1697 C C . ARG A 1 226 ? 14.306 -4.063 19.288 1.00 62.44 226 ARG A C 1
ATOM 1699 O O . ARG A 1 226 ? 14.999 -5.059 19.081 1.00 62.44 226 ARG A O 1
ATOM 1706 N N . ALA A 1 227 ? 14.823 -2.900 19.676 1.00 54.38 227 ALA A N 1
ATOM 1707 C CA . ALA A 1 227 ? 16.227 -2.760 20.019 1.00 54.38 227 ALA A CA 1
ATOM 1708 C C . ALA A 1 227 ? 16.590 -3.731 21.157 1.00 54.38 227 ALA A C 1
ATOM 1710 O O . ALA A 1 227 ? 15.850 -3.880 22.131 1.00 54.38 227 ALA A O 1
ATOM 1711 N N . ALA A 1 228 ? 17.767 -4.359 21.067 1.00 49.94 228 ALA A N 1
ATOM 1712 C CA . ALA A 1 228 ? 18.235 -5.368 22.022 1.00 49.94 228 ALA A CA 1
ATOM 1713 C C . ALA A 1 228 ? 18.240 -4.900 23.499 1.00 49.94 228 ALA A C 1
ATOM 1715 O O . ALA A 1 228 ? 18.232 -5.732 24.411 1.00 49.94 228 ALA A O 1
ATOM 1716 N N . SER A 1 229 ? 18.219 -3.584 23.746 1.00 45.81 229 SER A N 1
ATOM 1717 C CA . SER A 1 229 ? 18.085 -2.979 25.076 1.00 45.81 229 SER A CA 1
ATOM 1718 C C . SER A 1 229 ? 16.756 -3.295 25.772 1.00 45.81 229 SER A C 1
ATOM 1720 O O . SER A 1 229 ? 16.740 -3.378 26.998 1.00 45.81 229 SER A O 1
ATOM 1722 N N . ASP A 1 230 ? 15.677 -3.540 25.023 1.00 48.50 230 ASP A N 1
ATOM 1723 C CA . ASP A 1 230 ? 14.342 -3.835 25.572 1.00 48.50 230 ASP A CA 1
ATOM 1724 C C . ASP A 1 230 ? 14.176 -5.309 25.976 1.00 48.50 230 ASP A C 1
ATOM 1726 O O . ASP A 1 230 ? 13.268 -5.674 26.721 1.00 48.50 230 ASP A O 1
ATOM 1730 N N . SER A 1 231 ? 15.076 -6.171 25.501 1.00 48.19 231 SER A N 1
ATOM 1731 C CA . SER A 1 231 ? 15.101 -7.617 25.763 1.00 48.19 231 SER A CA 1
ATOM 1732 C C . SER A 1 231 ? 15.935 -8.018 26.988 1.00 48.19 231 SER A C 1
ATOM 1734 O O . SER A 1 231 ? 15.999 -9.198 27.348 1.00 48.19 231 SER A O 1
ATOM 1736 N N . ALA A 1 232 ? 16.560 -7.061 27.678 1.00 45.53 232 ALA A N 1
ATOM 1737 C CA . ALA A 1 232 ? 17.338 -7.341 28.877 1.00 45.53 232 ALA A CA 1
ATOM 1738 C C . ALA A 1 232 ? 16.418 -7.572 30.096 1.00 45.53 232 ALA A C 1
ATOM 1740 O O . ALA A 1 232 ? 16.100 -6.628 30.814 1.00 45.53 232 ALA A O 1
ATOM 1741 N N . LYS A 1 233 ? 16.063 -8.852 30.338 1.00 47.84 233 LYS A N 1
ATOM 1742 C CA . LYS A 1 233 ? 15.726 -9.518 31.634 1.00 47.84 233 LYS A CA 1
ATOM 1743 C C . LYS A 1 233 ? 14.432 -10.358 31.720 1.00 47.84 233 LYS A C 1
ATOM 1745 O O . LYS A 1 233 ? 14.134 -10.831 32.813 1.00 47.84 233 LYS A O 1
ATOM 1750 N N . GLY A 1 234 ? 13.696 -10.647 30.644 1.00 46.56 234 GLY A N 1
ATOM 1751 C CA . GLY A 1 234 ? 12.458 -11.444 30.812 1.00 46.56 234 GLY A CA 1
ATOM 1752 C C . GLY A 1 234 ? 11.847 -12.118 29.588 1.00 46.56 234 GLY A C 1
ATOM 1753 O O . GLY A 1 234 ? 10.698 -12.539 29.661 1.00 46.56 234 GLY A O 1
ATOM 1754 N N . GLY A 1 235 ? 12.578 -12.223 28.476 1.00 50.31 235 GLY A N 1
ATOM 1755 C CA . GLY A 1 235 ? 11.967 -12.539 27.182 1.00 50.31 235 GLY A CA 1
ATOM 1756 C C . GLY A 1 235 ? 11.159 -11.351 26.632 1.00 50.31 235 GLY A C 1
ATOM 1757 O O . GLY A 1 235 ? 10.984 -10.344 27.327 1.00 50.31 235 GLY A O 1
ATOM 1758 N N . PRO A 1 236 ? 10.705 -11.414 25.372 1.00 56.03 236 PRO A N 1
ATOM 1759 C CA . PRO A 1 236 ? 9.939 -10.328 24.780 1.00 56.03 236 PRO A CA 1
ATOM 1760 C C . PRO A 1 236 ? 8.556 -10.249 25.439 1.00 56.03 236 PRO A C 1
ATOM 1762 O O . PRO A 1 236 ? 7.686 -11.082 25.211 1.00 56.03 236 PRO A O 1
ATOM 1765 N N . ARG A 1 237 ? 8.344 -9.239 26.290 1.00 68.62 237 ARG A N 1
ATOM 1766 C CA . ARG A 1 237 ? 7.006 -8.885 26.782 1.00 68.62 237 ARG A CA 1
ATOM 1767 C C . ARG A 1 237 ? 6.241 -8.197 25.654 1.00 68.62 237 ARG A C 1
ATOM 1769 O O . ARG A 1 237 ? 6.763 -7.227 25.102 1.00 68.62 237 ARG A O 1
ATOM 1776 N N . ALA A 1 238 ? 5.025 -8.642 25.346 1.00 81.88 238 ALA A N 1
ATOM 1777 C CA . ALA A 1 238 ? 4.165 -7.972 24.366 1.00 81.88 238 ALA A CA 1
ATOM 1778 C C . ALA A 1 238 ? 4.058 -6.458 24.673 1.00 81.88 238 ALA A C 1
ATOM 1780 O O . ALA A 1 238 ? 4.047 -6.077 25.852 1.00 81.88 238 ALA A O 1
ATOM 1781 N N . PRO A 1 239 ? 4.090 -5.576 23.655 1.00 88.38 239 PRO A N 1
ATOM 1782 C CA . PRO A 1 239 ? 4.074 -4.132 23.871 1.00 88.38 239 PRO A CA 1
ATOM 1783 C C . PRO A 1 239 ? 2.761 -3.718 24.519 1.00 88.38 239 PRO A C 1
ATOM 1785 O O . PRO A 1 239 ? 1.730 -4.308 24.222 1.00 88.38 239 PRO A O 1
ATOM 1788 N N . SER A 1 240 ? 2.783 -2.704 25.382 1.00 91.31 240 SER A N 1
ATOM 1789 C CA . SER A 1 240 ? 1.542 -2.134 25.918 1.00 91.31 240 SER A CA 1
ATOM 1790 C C . SER A 1 240 ? 0.777 -1.353 24.855 1.00 91.31 240 SER A C 1
ATOM 1792 O O . SER A 1 240 ? -0.437 -1.312 24.925 1.00 91.31 240 SER A O 1
ATOM 1794 N N . PHE A 1 241 ? 1.478 -0.783 23.871 1.00 92.44 241 PHE A N 1
ATOM 1795 C CA . PHE A 1 241 ? 0.932 0.062 22.813 1.00 92.44 241 PHE A CA 1
ATOM 1796 C C . PHE A 1 241 ? 1.477 -0.353 21.446 1.00 92.44 241 PHE A C 1
ATOM 1798 O O . PHE A 1 241 ? 2.652 -0.705 21.326 1.00 92.44 241 PHE A O 1
ATOM 1805 N N . GLY A 1 242 ? 0.654 -0.235 20.412 1.00 92.56 242 GLY A N 1
ATOM 1806 C CA . GLY A 1 242 ? 1.109 -0.329 19.036 1.00 92.56 242 GLY A CA 1
ATOM 1807 C C . GLY A 1 242 ? 0.145 0.334 18.070 1.00 92.56 242 GLY A C 1
ATOM 1808 O O . GLY A 1 242 ? -1.010 0.626 18.389 1.00 92.56 242 GLY A O 1
ATOM 1809 N N . MET A 1 243 ? 0.661 0.604 16.880 1.00 92.62 243 MET A N 1
ATOM 1810 C CA . MET A 1 243 ? -0.072 1.268 15.824 1.00 92.62 243 MET A CA 1
ATOM 1811 C C . MET A 1 243 ? 0.366 0.720 14.477 1.00 92.62 243 MET A C 1
ATOM 1813 O O . MET A 1 243 ? 1.551 0.503 14.245 1.00 92.62 243 MET A O 1
ATOM 1817 N N . ILE A 1 244 ? -0.616 0.530 13.611 1.00 92.88 244 ILE A N 1
ATOM 1818 C CA . ILE A 1 244 ? -0.443 0.266 12.196 1.00 92.88 244 ILE A CA 1
ATOM 1819 C C . ILE A 1 244 ? -1.077 1.450 11.479 1.00 92.88 244 ILE A C 1
ATOM 1821 O O . ILE A 1 244 ? -2.294 1.647 11.553 1.00 92.88 244 ILE A O 1
ATOM 1825 N N . GLU A 1 245 ? -0.253 2.277 10.851 1.00 89.38 245 GLU A N 1
ATOM 1826 C CA . GLU A 1 245 ? -0.685 3.490 10.173 1.00 89.38 245 GLU A CA 1
ATOM 1827 C C . GLU A 1 245 ? -0.965 3.233 8.697 1.00 89.38 245 GLU A C 1
ATOM 1829 O O . GLU A 1 245 ? -0.379 2.373 8.044 1.00 89.38 245 GLU A O 1
ATOM 1834 N N . ASN A 1 246 ? -1.811 4.070 8.110 1.00 82.88 246 ASN A N 1
ATOM 1835 C CA . ASN A 1 246 ? -1.993 4.104 6.665 1.00 82.88 246 ASN A CA 1
ATOM 1836 C C . ASN A 1 246 ? -0.693 4.406 5.896 1.00 82.88 246 ASN A C 1
ATOM 1838 O O . ASN A 1 246 ? -0.521 3.923 4.777 1.00 82.88 246 ASN A O 1
ATOM 1842 N N . SER A 1 247 ? 0.224 5.175 6.491 1.00 86.81 247 SER A N 1
ATOM 1843 C CA . SER A 1 247 ? 1.567 5.431 5.960 1.00 86.81 247 SER A CA 1
ATOM 1844 C C . SER A 1 247 ? 2.415 4.169 5.837 1.00 86.81 247 SER A C 1
ATOM 1846 O O . SER A 1 247 ? 3.344 4.157 5.030 1.00 86.81 247 SER A O 1
ATOM 1848 N N . ASP A 1 248 ? 2.096 3.099 6.566 1.00 91.50 248 ASP A N 1
ATOM 1849 C CA . ASP A 1 248 ? 2.868 1.859 6.517 1.00 91.50 248 ASP A CA 1
ATOM 1850 C C . ASP A 1 248 ? 2.603 1.049 5.238 1.00 91.50 248 ASP A C 1
ATOM 1852 O O . ASP A 1 248 ? 3.300 0.071 4.965 1.00 91.50 248 ASP A O 1
ATOM 1856 N N . GLY A 1 249 ? 1.592 1.424 4.439 1.00 92.44 249 GLY A N 1
ATOM 1857 C CA . GLY A 1 249 ? 1.228 0.705 3.215 1.00 92.44 249 GLY A CA 1
ATOM 1858 C C . GLY A 1 249 ? 0.892 -0.768 3.464 1.00 92.44 249 GLY A C 1
ATOM 1859 O O . GLY A 1 249 ? 1.179 -1.624 2.632 1.00 92.44 249 GLY A O 1
ATOM 1860 N N . TRP A 1 250 ? 0.357 -1.081 4.646 1.00 94.25 250 TRP A N 1
ATOM 1861 C CA . TRP A 1 250 ? 0.076 -2.448 5.090 1.00 94.25 250 TRP A CA 1
ATOM 1862 C C . TRP A 1 250 ? -1.135 -3.081 4.394 1.00 94.25 250 TRP A C 1
ATOM 1864 O O . TRP A 1 250 ? -1.275 -4.304 4.415 1.00 94.25 250 TRP A O 1
ATOM 1874 N N . LEU A 1 251 ? -1.973 -2.264 3.751 1.00 95.06 251 LEU A N 1
ATOM 1875 C CA . LEU A 1 251 ? -3.015 -2.687 2.818 1.00 95.06 251 LEU A CA 1
ATOM 1876 C C . LEU A 1 251 ? -2.608 -2.353 1.381 1.00 95.06 251 LEU A C 1
ATOM 1878 O O . LEU A 1 251 ? -1.901 -1.363 1.173 1.00 95.06 251 LEU A O 1
ATOM 1882 N N . PRO A 1 252 ? -3.068 -3.120 0.382 1.00 95.75 252 PRO A N 1
ATOM 1883 C CA . PRO A 1 252 ? -2.835 -2.807 -1.014 1.00 95.75 252 PRO A CA 1
ATOM 1884 C C . PRO A 1 252 ? -3.593 -1.550 -1.453 1.00 95.75 252 PRO A C 1
ATOM 1886 O O . PRO A 1 252 ? -4.803 -1.426 -1.265 1.00 95.75 252 PRO A O 1
ATOM 1889 N N . PHE A 1 253 ? -2.887 -0.636 -2.111 1.00 95.75 253 PHE A N 1
ATOM 1890 C CA . PHE A 1 253 ? -3.452 0.593 -2.684 1.00 95.75 253 PHE A CA 1
ATOM 1891 C C . PHE A 1 253 ? -2.683 0.985 -3.951 1.00 95.75 253 PHE A C 1
ATOM 1893 O O . PHE A 1 253 ? -1.612 0.447 -4.215 1.00 95.75 253 PHE A O 1
ATOM 1900 N N . PHE A 1 254 ? -3.180 1.899 -4.779 1.00 95.19 254 PHE A N 1
ATOM 1901 C CA . PHE A 1 254 ? -2.449 2.323 -5.977 1.00 95.19 254 PHE A CA 1
ATOM 1902 C C . PHE A 1 254 ? -1.389 3.368 -5.650 1.00 95.19 254 PHE A C 1
ATOM 1904 O O . PHE A 1 254 ? -0.215 3.198 -5.996 1.00 95.19 254 PHE A O 1
ATOM 1911 N N . ASN A 1 255 ? -1.796 4.459 -5.001 1.00 92.12 255 ASN A N 1
ATOM 1912 C CA . ASN A 1 255 ? -0.918 5.538 -4.559 1.00 92.12 255 ASN A CA 1
ATOM 1913 C C . ASN A 1 255 ? -1.685 6.506 -3.636 1.00 92.12 255 ASN A C 1
ATOM 1915 O O . ASN A 1 255 ? -2.904 6.564 -3.703 1.00 92.12 255 ASN A O 1
ATOM 1919 N N . TYR A 1 256 ? -1.004 7.325 -2.821 1.00 89.44 256 TYR A N 1
ATOM 1920 C CA . TYR A 1 256 ? -1.699 8.279 -1.927 1.00 89.44 256 TYR A CA 1
ATOM 1921 C C . TYR A 1 256 ? -2.463 9.395 -2.665 1.00 89.44 256 TYR A C 1
ATOM 1923 O O . TYR A 1 256 ? -3.211 10.135 -2.034 1.00 89.44 256 TYR A O 1
ATOM 1931 N N . ASP A 1 257 ? -2.228 9.562 -3.967 1.00 87.38 257 ASP A N 1
ATOM 1932 C CA . ASP A 1 257 ? -2.894 10.528 -4.845 1.00 87.38 257 ASP A CA 1
ATOM 1933 C C . ASP A 1 257 ? -3.882 9.876 -5.832 1.00 87.38 257 ASP A C 1
ATOM 1935 O O . ASP A 1 257 ? -4.417 10.568 -6.696 1.00 87.38 257 ASP A O 1
ATOM 1939 N N . SER A 1 258 ? -4.148 8.571 -5.707 1.00 89.62 258 SER A N 1
ATOM 1940 C CA . SER A 1 258 ? -5.121 7.864 -6.545 1.00 89.62 258 SER A CA 1
ATOM 1941 C C . SER A 1 258 ? -6.543 8.077 -6.026 1.00 89.62 258 SER A C 1
ATOM 1943 O O . SER A 1 258 ? -6.817 7.913 -4.843 1.00 89.62 258 SER A O 1
ATOM 1945 N N . GLY A 1 259 ? -7.471 8.410 -6.926 1.00 88.69 259 GLY A N 1
ATOM 1946 C CA . GLY A 1 259 ? -8.913 8.399 -6.648 1.00 88.69 259 GLY A CA 1
ATOM 1947 C C . GLY A 1 259 ? -9.572 7.036 -6.902 1.00 88.69 259 GLY A C 1
ATOM 1948 O O . GLY A 1 259 ? -10.703 6.797 -6.484 1.00 88.69 259 GLY A O 1
ATOM 1949 N N . ASN A 1 260 ? -8.882 6.131 -7.597 1.00 92.19 260 ASN A N 1
ATOM 1950 C CA . ASN A 1 260 ? -9.458 4.893 -8.137 1.00 92.19 260 ASN A CA 1
ATOM 1951 C C . ASN A 1 260 ? -9.396 3.703 -7.169 1.00 92.19 260 ASN A C 1
ATOM 1953 O O . ASN A 1 260 ? -9.864 2.612 -7.503 1.00 92.19 260 ASN A O 1
ATOM 1957 N N . ASP A 1 261 ? -8.831 3.906 -5.986 1.00 89.25 261 ASP A N 1
ATOM 1958 C CA . ASP A 1 261 ? -8.802 2.980 -4.856 1.00 89.25 261 ASP A CA 1
ATOM 1959 C C . ASP A 1 261 ? -9.620 3.470 -3.655 1.00 89.25 261 ASP A C 1
ATOM 1961 O O . ASP A 1 261 ? -9.668 2.787 -2.634 1.00 89.25 261 ASP A O 1
ATOM 1965 N N . PHE A 1 262 ? -10.347 4.586 -3.791 1.00 89.31 262 PHE A N 1
ATOM 1966 C CA . PHE A 1 262 ? -11.405 4.954 -2.853 1.00 89.31 262 PHE A CA 1
ATOM 1967 C C . PHE A 1 262 ? -12.516 3.900 -2.919 1.00 89.31 262 PHE A C 1
ATOM 1969 O O . PHE A 1 262 ? -13.382 3.925 -3.797 1.00 89.31 262 PHE A O 1
ATOM 1976 N N . ALA A 1 263 ? -12.478 2.968 -1.972 1.00 89.00 263 ALA A N 1
ATOM 1977 C CA . ALA A 1 263 ? -13.288 1.762 -1.962 1.00 89.00 263 ALA A CA 1
ATOM 1978 C C . ALA A 1 263 ? -14.151 1.688 -0.701 1.00 89.00 263 ALA A C 1
ATOM 1980 O O . ALA A 1 263 ? -13.804 2.248 0.339 1.00 89.00 263 ALA A O 1
ATOM 1981 N N . SER A 1 264 ? -15.275 0.971 -0.769 1.00 92.25 264 SER A N 1
ATOM 1982 C CA . SER A 1 264 ? -15.955 0.554 0.460 1.00 92.25 264 SER A CA 1
ATOM 1983 C C . SER A 1 264 ? -15.045 -0.408 1.221 1.00 92.25 264 SER A C 1
ATOM 1985 O O . SER A 1 264 ? -14.592 -1.400 0.647 1.00 92.25 264 SER A O 1
ATOM 1987 N N . LEU A 1 265 ? -14.791 -0.131 2.493 1.00 94.62 265 LEU A N 1
ATOM 1988 C CA . LEU A 1 265 ? -13.871 -0.892 3.323 1.00 94.62 265 LEU A CA 1
ATOM 1989 C C . LEU A 1 265 ? -14.611 -1.470 4.527 1.00 94.62 265 LEU A C 1
ATOM 1991 O O . LEU A 1 265 ? -15.248 -0.744 5.289 1.00 94.62 265 LEU A O 1
ATOM 1995 N N . THR A 1 266 ? -14.466 -2.776 4.728 1.00 97.12 266 THR A N 1
ATOM 1996 C CA . THR A 1 266 ? -14.880 -3.460 5.959 1.00 97.12 266 THR A CA 1
ATOM 1997 C C . THR A 1 266 ? -13.679 -4.144 6.584 1.00 97.12 266 THR A C 1
ATOM 1999 O O . THR A 1 266 ? -12.902 -4.776 5.867 1.00 97.12 266 THR A O 1
ATOM 2002 N N . VAL A 1 267 ? -13.550 -4.068 7.905 1.00 97.75 267 VAL A N 1
ATOM 2003 C CA . VAL A 1 267 ? -12.496 -4.739 8.664 1.00 97.75 267 VAL A CA 1
ATOM 2004 C C . VAL A 1 267 ? -13.091 -5.580 9.786 1.00 97.75 267 VAL A C 1
ATOM 2006 O O . VAL A 1 267 ? -13.995 -5.152 10.498 1.00 97.75 267 VAL A O 1
ATOM 2009 N N . THR A 1 268 ? -12.560 -6.784 9.962 1.00 98.56 268 THR A N 1
ATOM 2010 C CA . THR A 1 268 ? -12.726 -7.586 11.173 1.00 98.56 268 THR A CA 1
ATOM 2011 C C . THR A 1 268 ? -11.350 -7.816 11.777 1.00 98.56 268 THR A C 1
ATOM 2013 O O . THR A 1 268 ? -10.539 -8.554 11.221 1.00 98.56 268 THR A O 1
ATOM 2016 N N . ALA A 1 269 ? -11.080 -7.161 12.900 1.00 98.50 269 ALA A N 1
ATOM 2017 C CA . ALA A 1 269 ? -9.810 -7.235 13.600 1.00 98.50 269 ALA A CA 1
ATOM 2018 C C . ALA A 1 269 ? -9.941 -8.056 14.883 1.00 98.50 269 ALA A C 1
ATOM 2020 O O . ALA A 1 269 ? -10.857 -7.827 15.670 1.00 98.50 269 ALA A O 1
ATOM 2021 N N . THR A 1 270 ? -9.015 -8.981 15.122 1.00 98.62 270 THR A N 1
ATOM 2022 C CA . THR A 1 270 ? -8.932 -9.740 16.374 1.00 98.62 270 THR A CA 1
ATOM 2023 C C . THR A 1 270 ? -7.634 -9.433 17.106 1.00 98.62 270 THR A C 1
ATOM 2025 O O . THR A 1 270 ? -6.580 -9.397 16.477 1.00 98.62 270 THR A O 1
ATOM 2028 N N . ILE A 1 271 ? -7.700 -9.257 18.423 1.00 98.25 271 ILE A N 1
ATOM 2029 C CA . ILE A 1 271 ? -6.555 -8.952 19.295 1.00 98.25 271 ILE A CA 1
ATOM 2030 C C . ILE A 1 271 ? -6.798 -9.556 20.692 1.00 98.25 271 ILE A C 1
ATOM 2032 O O . ILE A 1 271 ? -7.965 -9.719 21.070 1.00 98.25 271 ILE A O 1
ATOM 2036 N N . PRO A 1 272 ? -5.766 -9.901 21.490 1.00 97.94 272 PRO A N 1
ATOM 2037 C CA . PRO A 1 272 ? -5.985 -10.343 22.866 1.00 97.94 272 PRO A CA 1
ATOM 2038 C C . PRO A 1 272 ? -6.805 -9.328 23.678 1.00 97.94 272 PRO A C 1
ATOM 2040 O O . PRO A 1 272 ? -6.579 -8.122 23.592 1.00 97.94 272 PRO A O 1
ATOM 2043 N N . ALA A 1 273 ? -7.746 -9.808 24.494 1.00 97.38 273 ALA A N 1
ATOM 2044 C CA . ALA A 1 273 ? -8.744 -8.979 25.181 1.00 97.38 273 ALA A CA 1
ATOM 2045 C C . ALA A 1 273 ? -8.158 -7.956 26.170 1.00 97.38 273 ALA A C 1
ATOM 2047 O O . ALA A 1 273 ? -8.835 -6.983 26.513 1.00 97.38 273 ALA A O 1
ATOM 2048 N N . VAL A 1 274 ? -6.907 -8.162 26.599 1.00 96.38 274 VAL A N 1
ATOM 2049 C CA . VAL A 1 274 ? -6.140 -7.217 27.428 1.00 96.38 274 VAL A CA 1
ATOM 2050 C C . VAL A 1 274 ? -5.876 -5.883 26.720 1.00 96.38 274 VAL A C 1
ATOM 2052 O O . VAL A 1 274 ? -5.658 -4.879 27.389 1.00 96.38 274 VAL A O 1
ATOM 2055 N N . TYR A 1 275 ? -5.927 -5.850 25.387 1.00 97.00 275 TYR A N 1
ATOM 2056 C CA . TYR A 1 275 ? -5.810 -4.630 24.597 1.00 97.00 275 TYR A CA 1
ATOM 2057 C C . TYR A 1 275 ? -7.185 -4.031 24.316 1.00 97.00 275 TYR A C 1
ATOM 2059 O O . TYR A 1 275 ? -8.129 -4.752 23.991 1.00 97.00 275 TYR A O 1
ATOM 2067 N N . LEU A 1 276 ? -7.287 -2.705 24.358 1.00 96.62 276 LEU A N 1
ATOM 2068 C CA . LEU A 1 276 ? -8.300 -1.962 23.610 1.00 96.62 276 LEU A CA 1
ATOM 2069 C C . LEU A 1 276 ? -7.769 -1.687 22.204 1.00 96.62 276 LEU A C 1
ATOM 2071 O O . LEU A 1 276 ? -6.573 -1.476 22.033 1.00 96.62 276 LEU A O 1
ATOM 2075 N N . LEU A 1 277 ? -8.656 -1.685 21.210 1.00 96.69 277 LEU A N 1
ATOM 2076 C CA . LEU A 1 277 ? -8.314 -1.467 19.806 1.00 96.69 277 LEU A CA 1
ATOM 2077 C C . LEU A 1 277 ? -9.288 -0.464 19.196 1.00 96.69 277 LEU A C 1
ATOM 2079 O O . LEU A 1 277 ? -10.503 -0.630 19.297 1.00 96.69 277 LEU A O 1
ATOM 2083 N N . THR A 1 278 ? -8.749 0.543 18.523 1.00 95.31 278 THR A N 1
ATOM 2084 C CA . THR A 1 278 ? -9.511 1.479 17.701 1.00 95.31 278 THR A CA 1
ATOM 2085 C C . THR A 1 278 ? -9.027 1.454 16.261 1.00 95.31 278 THR A C 1
ATOM 2087 O O . THR A 1 278 ? -7.870 1.137 15.977 1.00 95.31 278 THR A O 1
ATOM 2090 N N . THR A 1 279 ? -9.925 1.799 15.354 1.00 94.00 279 THR A N 1
ATOM 2091 C CA . THR A 1 279 ? -9.690 1.896 13.923 1.00 94.00 279 THR A CA 1
ATOM 2092 C C . THR A 1 279 ? -9.981 3.316 13.447 1.00 94.00 279 THR A C 1
ATOM 2094 O O . THR A 1 279 ? -10.705 4.073 14.093 1.00 94.00 279 THR A O 1
ATOM 2097 N N . SER A 1 280 ? -9.440 3.701 12.293 1.00 91.06 280 SER A N 1
ATOM 2098 C CA . SER A 1 280 ? -9.768 4.989 11.662 1.00 91.06 280 SER A CA 1
ATOM 2099 C C . SER A 1 280 ? -11.170 5.031 11.035 1.00 91.06 280 SER A C 1
ATOM 2101 O O . SER A 1 280 ? -11.519 6.017 10.387 1.00 91.06 280 SER A O 1
ATOM 2103 N N . VAL A 1 281 ? -11.970 3.972 11.195 1.00 90.62 281 VAL A N 1
ATOM 2104 C CA . VAL A 1 281 ? -13.332 3.855 10.667 1.00 90.62 281 VAL A CA 1
ATOM 2105 C C . VAL A 1 281 ? -14.315 3.625 11.814 1.00 90.62 281 VAL A C 1
ATOM 2107 O O . VAL A 1 281 ? -13.920 3.145 12.876 1.00 90.62 281 VAL A O 1
ATOM 2110 N N . PRO A 1 282 ? -15.604 3.962 11.654 1.00 89.94 282 PRO A N 1
ATOM 2111 C CA . PRO A 1 282 ? -16.598 3.613 12.658 1.00 89.94 282 PRO A CA 1
ATOM 2112 C C . PRO A 1 282 ? -16.601 2.113 12.940 1.00 89.94 282 PRO A C 1
ATOM 2114 O O . PRO A 1 282 ? -16.580 1.298 12.017 1.00 89.94 282 PRO A O 1
ATOM 2117 N N . GLN A 1 283 ? -16.630 1.764 14.224 1.00 93.31 283 GLN A N 1
ATOM 2118 C CA . GLN A 1 283 ? -16.487 0.386 14.665 1.00 93.31 283 GLN A CA 1
ATOM 2119 C C . GLN A 1 283 ? -17.476 -0.003 15.758 1.00 93.31 283 GLN A C 1
ATOM 2121 O O . GLN A 1 283 ? -18.010 0.824 16.499 1.00 93.31 283 GLN A O 1
ATOM 2126 N N . THR A 1 284 ? -17.646 -1.308 15.886 1.00 94.88 284 THR A N 1
ATOM 2127 C CA . THR A 1 284 ? -18.249 -1.984 17.028 1.00 94.88 284 THR A CA 1
ATOM 2128 C C . THR A 1 284 ? -17.276 -3.036 17.535 1.00 94.88 284 THR A C 1
ATOM 2130 O O . THR A 1 284 ? -16.368 -3.457 16.818 1.00 94.88 284 THR A O 1
ATOM 2133 N N . GLU A 1 285 ? -17.447 -3.472 18.776 1.00 95.12 285 GLU A N 1
ATOM 2134 C CA . GLU A 1 285 ? -16.589 -4.495 19.355 1.00 95.12 285 GLU A CA 1
ATOM 2135 C C . GLU A 1 285 ? -17.370 -5.465 20.231 1.00 95.12 285 GLU A C 1
ATOM 2137 O O . GLU A 1 285 ? -18.430 -5.141 20.769 1.00 95.12 285 GLU A O 1
ATOM 2142 N N . HIS A 1 286 ? -16.819 -6.664 20.376 1.00 96.81 286 HIS A N 1
ATOM 2143 C CA . HIS A 1 286 ? -17.257 -7.650 21.350 1.00 96.81 286 HIS A CA 1
ATOM 2144 C C . HIS A 1 286 ? -16.056 -8.443 21.872 1.00 96.81 286 HIS A C 1
ATOM 2146 O O . HIS A 1 286 ? -15.023 -8.555 21.207 1.00 96.81 286 HIS A O 1
ATOM 2152 N N . VAL A 1 287 ? -16.192 -8.997 23.076 1.00 97.94 287 VAL A N 1
ATOM 2153 C CA . VAL A 1 287 ? -15.144 -9.778 23.745 1.00 97.94 287 VAL A CA 1
ATOM 2154 C C . VAL A 1 287 ? -15.713 -11.136 24.136 1.00 97.94 287 VAL A C 1
ATOM 2156 O O . VAL A 1 287 ? -16.768 -11.207 24.767 1.00 97.94 287 VAL A O 1
ATOM 2159 N N . VAL A 1 288 ? -15.018 -12.209 23.760 1.00 97.31 288 VAL A N 1
ATOM 2160 C CA . VAL A 1 288 ? -15.360 -13.591 24.127 1.00 97.31 288 VAL A CA 1
ATOM 2161 C C . VAL A 1 288 ? -14.107 -14.266 24.672 1.00 97.31 288 VAL A C 1
ATOM 2163 O O . VAL A 1 288 ? -13.141 -14.475 23.940 1.00 97.31 288 VAL A O 1
ATOM 2166 N N . GLY A 1 289 ? -14.122 -14.612 25.962 1.00 96.62 289 GLY A N 1
ATOM 2167 C CA . GLY A 1 289 ? -12.932 -15.122 26.648 1.00 96.62 289 GLY A CA 1
ATOM 2168 C C . GLY A 1 289 ? -11.780 -14.118 26.570 1.00 96.62 289 GLY A C 1
ATOM 2169 O O . GLY A 1 289 ? -11.971 -12.937 26.854 1.00 96.62 289 GLY A O 1
ATOM 2170 N N . ASP A 1 290 ? -10.614 -14.586 26.128 1.00 96.69 290 ASP A N 1
ATOM 2171 C CA . ASP A 1 290 ? -9.393 -13.779 26.019 1.00 96.69 290 ASP A CA 1
ATOM 2172 C C . ASP A 1 290 ? -9.219 -13.104 24.647 1.00 96.69 290 ASP A C 1
ATOM 2174 O O . ASP A 1 290 ? -8.140 -12.594 24.342 1.00 96.69 290 ASP A O 1
ATOM 2178 N N . LEU A 1 291 ? -10.262 -13.075 23.809 1.00 98.19 291 LEU A N 1
ATOM 2179 C CA . LEU A 1 291 ? -10.214 -12.494 22.467 1.00 98.19 291 LEU A CA 1
ATOM 2180 C C . LEU A 1 291 ? -11.186 -11.319 22.325 1.00 98.19 291 LEU A C 1
ATOM 2182 O O . LEU A 1 291 ? -12.393 -11.456 22.547 1.00 98.19 291 LEU A O 1
ATOM 2186 N N . ARG A 1 292 ? -10.663 -10.171 21.889 1.00 98.12 292 ARG A N 1
ATOM 2187 C CA . ARG A 1 292 ? -11.449 -9.030 21.413 1.00 98.12 292 ARG A CA 1
ATOM 2188 C C . ARG A 1 292 ? -11.574 -9.107 19.900 1.00 98.12 292 ARG A C 1
ATOM 2190 O O . ARG A 1 292 ? -10.575 -9.279 19.206 1.00 98.12 292 ARG A O 1
ATOM 2197 N N . THR A 1 293 ? -12.790 -8.911 19.406 1.00 98.56 293 THR A N 1
ATOM 2198 C CA . THR A 1 293 ? -13.075 -8.770 17.978 1.00 98.56 293 THR A CA 1
ATOM 2199 C C . THR A 1 293 ? -13.710 -7.409 17.722 1.00 98.56 293 THR A C 1
ATOM 2201 O O . THR A 1 293 ? -14.752 -7.082 18.292 1.00 98.56 293 THR A O 1
ATOM 2204 N N . VAL A 1 294 ? -13.081 -6.624 16.854 1.00 98.25 294 VAL A N 1
ATOM 2205 C CA . VAL A 1 294 ? -13.543 -5.315 16.390 1.00 98.25 294 VAL A CA 1
ATOM 2206 C C . VAL A 1 294 ? -14.036 -5.457 14.958 1.00 98.25 294 VAL A C 1
ATOM 2208 O O . VAL A 1 294 ? -13.326 -5.981 14.103 1.00 98.25 294 VAL A O 1
ATOM 2211 N N . HIS A 1 295 ? -15.247 -4.982 14.691 1.00 98.31 295 HIS A N 1
ATOM 2212 C CA . HIS A 1 295 ? -15.796 -4.885 13.347 1.00 98.31 295 HIS A CA 1
ATOM 2213 C C . HIS A 1 295 ? -15.933 -3.415 12.963 1.00 98.31 295 HIS A C 1
ATOM 2215 O O . HIS A 1 295 ? -16.622 -2.667 13.657 1.00 98.31 295 HIS A O 1
ATOM 2221 N N . GLY A 1 296 ? -15.279 -3.012 11.877 1.00 95.62 296 GLY A N 1
ATOM 2222 C CA . GLY A 1 296 ? -15.299 -1.651 11.355 1.00 95.62 296 GLY A CA 1
ATOM 2223 C C . GLY A 1 296 ? -15.835 -1.594 9.931 1.00 95.62 296 GLY A C 1
ATOM 2224 O O . GLY A 1 296 ? -15.554 -2.475 9.118 1.00 95.62 296 GLY A O 1
ATOM 2225 N N . GLU A 1 297 ? -16.573 -0.534 9.621 1.00 95.06 297 GLU A N 1
ATOM 2226 C CA . GLU A 1 297 ? -17.105 -0.277 8.284 1.00 95.06 297 GLU A CA 1
ATOM 2227 C C . GLU A 1 297 ? -16.914 1.194 7.917 1.00 95.06 297 GLU A C 1
ATOM 2229 O O . GLU A 1 297 ? -17.232 2.113 8.676 1.00 95.06 297 GLU A O 1
ATOM 2234 N N . SER A 1 298 ? -16.382 1.427 6.722 1.00 91.38 298 SER A N 1
ATOM 2235 C CA . SER A 1 298 ? -16.263 2.763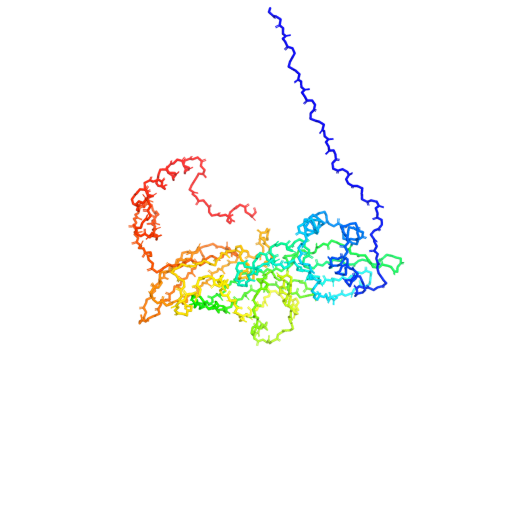 6.168 1.00 91.38 298 SER A CA 1
ATOM 2236 C C . SER A 1 298 ? -17.643 3.325 5.831 1.00 91.38 298 SER A C 1
ATOM 2238 O O . SER A 1 298 ? -18.361 2.762 5.010 1.00 91.38 298 SER A O 1
ATOM 2240 N N . VAL A 1 299 ? -17.983 4.495 6.369 1.00 85.69 299 VAL A N 1
ATOM 2241 C CA . VAL A 1 299 ? -19.220 5.206 5.986 1.00 85.69 299 VAL A CA 1
ATOM 2242 C C . VAL A 1 299 ? -19.119 5.782 4.566 1.00 85.69 299 VAL A C 1
ATOM 2244 O O . VAL A 1 299 ? -20.126 6.008 3.894 1.00 85.69 299 VAL A O 1
ATOM 2247 N N . HIS A 1 300 ? -17.895 6.003 4.085 1.00 81.50 300 HIS A N 1
ATOM 2248 C CA . HIS A 1 300 ? -17.599 6.532 2.760 1.00 81.50 300 HIS A CA 1
ATOM 2249 C C . HIS A 1 300 ? -16.420 5.789 2.132 1.00 81.50 300 HIS A C 1
ATOM 2251 O O . HIS A 1 300 ? -15.585 5.272 2.874 1.00 81.50 300 HIS A O 1
ATOM 2257 N N . PRO A 1 301 ? -16.307 5.788 0.791 1.00 84.56 301 PRO A N 1
ATOM 2258 C CA . PRO A 1 301 ? -15.152 5.210 0.126 1.00 84.56 301 PRO A CA 1
ATOM 2259 C C . PRO A 1 301 ? -13.838 5.822 0.627 1.00 84.56 301 PRO A C 1
ATOM 2261 O O . PRO A 1 301 ? -13.716 7.046 0.706 1.00 84.56 301 PRO A O 1
ATOM 2264 N N . GLN A 1 302 ? -12.871 4.975 0.962 1.00 84.19 302 GLN A N 1
ATOM 2265 C CA . GLN A 1 302 ? -11.526 5.352 1.398 1.00 84.19 302 GLN A CA 1
ATOM 2266 C C . GLN A 1 302 ? -10.545 4.215 1.096 1.00 84.19 302 GLN A C 1
ATOM 2268 O O . GLN A 1 302 ? -10.956 3.086 0.848 1.00 84.19 302 GLN A O 1
ATOM 2273 N N . PHE A 1 303 ? -9.252 4.511 1.128 1.00 78.44 303 PHE A N 1
ATOM 2274 C CA . PHE A 1 303 ? -8.183 3.538 0.861 1.00 78.44 303 PHE A CA 1
ATOM 2275 C C . PHE A 1 303 ? -7.201 3.410 2.036 1.00 78.44 303 PHE A C 1
ATOM 2277 O O . PHE A 1 303 ? -6.176 2.743 1.935 1.00 78.44 303 PHE A O 1
ATOM 2284 N N . ILE A 1 304 ? -7.502 4.081 3.153 1.00 80.94 304 ILE A N 1
ATOM 2285 C CA . ILE A 1 304 ? -6.653 4.143 4.340 1.00 80.94 304 ILE A CA 1
ATOM 2286 C C . ILE A 1 304 ? -7.377 3.541 5.541 1.00 80.94 304 ILE A C 1
ATOM 2288 O O . ILE A 1 304 ? -8.540 3.848 5.805 1.00 80.94 304 ILE A O 1
ATOM 2292 N N . LEU A 1 305 ? -6.665 2.698 6.281 1.00 91.38 305 LEU A N 1
ATOM 2293 C CA . LEU A 1 305 ? -7.103 2.138 7.549 1.00 91.38 305 LEU A CA 1
ATOM 2294 C C . LEU A 1 305 ? -5.927 2.204 8.517 1.00 91.38 305 LEU A C 1
ATOM 2296 O O . LEU A 1 305 ? -4.842 1.720 8.199 1.00 91.38 305 LEU A O 1
ATOM 2300 N N . SER A 1 306 ? -6.154 2.785 9.688 1.00 93.75 306 SER A N 1
ATOM 2301 C CA . SER A 1 306 ? -5.216 2.702 10.805 1.00 93.75 306 SER A CA 1
ATOM 2302 C C . SER A 1 306 ? -5.805 1.821 11.896 1.00 93.75 306 SER A C 1
ATOM 2304 O O . SER A 1 306 ? -7.012 1.875 12.139 1.00 93.75 306 SER A O 1
ATOM 2306 N N . LEU A 1 307 ? -4.957 1.039 12.559 1.00 95.94 307 LEU A N 1
ATOM 2307 C CA . LEU A 1 307 ? -5.291 0.231 13.731 1.00 95.94 307 LEU A CA 1
ATOM 2308 C C . LEU A 1 307 ? -4.393 0.681 14.879 1.00 95.94 307 LEU A C 1
ATOM 2310 O O . LEU A 1 307 ? -3.178 0.711 14.723 1.00 95.94 307 LEU A O 1
ATOM 2314 N N . ILE A 1 308 ? -4.969 1.045 16.019 1.00 95.62 308 ILE A N 1
ATOM 2315 C CA . ILE A 1 308 ? -4.211 1.538 17.174 1.00 95.62 308 ILE A CA 1
ATOM 2316 C C . ILE A 1 308 ? -4.702 0.811 18.417 1.00 95.62 308 ILE A C 1
ATOM 2318 O O . ILE A 1 308 ? -5.910 0.769 18.663 1.00 95.62 308 ILE A O 1
ATOM 2322 N N . TYR A 1 309 ? -3.787 0.251 19.200 1.00 96.12 309 TYR A N 1
ATOM 2323 C CA . TYR A 1 309 ? -4.131 -0.509 20.393 1.00 96.12 309 TYR A CA 1
ATOM 2324 C C . TYR A 1 309 ? -3.278 -0.140 21.599 1.00 96.12 309 TYR A C 1
ATOM 2326 O O . TYR A 1 309 ? -2.120 0.254 21.468 1.00 96.12 309 TYR A O 1
ATOM 2334 N N . ASP A 1 310 ? -3.861 -0.310 22.784 1.00 96.31 310 ASP A N 1
ATOM 2335 C CA . ASP A 1 310 ? -3.197 -0.052 24.059 1.00 96.31 310 ASP A CA 1
ATOM 2336 C C . ASP A 1 310 ? -3.822 -0.897 25.188 1.00 96.31 310 ASP A C 1
ATOM 2338 O O . ASP A 1 310 ? -5.038 -1.116 25.198 1.00 96.31 310 ASP A O 1
ATOM 2342 N N . THR A 1 311 ? -3.022 -1.377 26.143 1.00 96.06 311 THR A N 1
ATOM 2343 C CA . THR A 1 311 ? -3.502 -2.121 27.326 1.00 96.06 311 THR A CA 1
ATOM 2344 C C . THR A 1 311 ? -4.051 -1.229 28.435 1.00 96.06 311 THR A C 1
ATOM 2346 O O . THR A 1 311 ? -4.824 -1.687 29.274 1.00 96.06 311 THR A O 1
ATOM 2349 N N . ASP A 1 312 ? -3.650 0.040 28.461 1.00 95.75 312 ASP A N 1
ATOM 2350 C CA . ASP A 1 312 ? -3.883 0.960 29.574 1.00 95.75 312 ASP A CA 1
ATOM 2351 C C . ASP A 1 312 ? -4.966 1.999 29.257 1.00 95.75 312 ASP A C 1
ATOM 2353 O O . ASP A 1 312 ? -5.333 2.809 30.118 1.00 95.75 312 ASP A O 1
ATOM 2357 N N . TRP A 1 313 ? -5.489 2.002 28.029 1.00 96.25 313 TRP A N 1
ATOM 2358 C CA . TRP A 1 313 ? -6.553 2.911 27.627 1.00 96.25 313 TRP A CA 1
ATOM 2359 C C . TRP A 1 313 ? -7.812 2.762 28.479 1.00 96.25 313 TRP A C 1
ATOM 2361 O O . TRP A 1 313 ? -8.204 1.689 28.937 1.00 96.25 313 TRP A O 1
ATOM 2371 N N . ARG A 1 314 ? -8.488 3.893 28.660 1.00 94.19 314 ARG A N 1
ATOM 2372 C CA . ARG A 1 314 ? -9.822 3.982 29.243 1.00 94.19 314 ARG A CA 1
ATOM 2373 C C . ARG A 1 314 ? -10.722 4.732 28.279 1.00 94.19 314 ARG A C 1
ATOM 2375 O O . ARG A 1 314 ? -10.402 5.852 27.876 1.00 94.19 314 ARG A O 1
ATOM 2382 N N . SER A 1 315 ? -11.840 4.109 27.923 1.00 92.56 315 SER A N 1
ATOM 2383 C CA . SER A 1 315 ? -12.853 4.704 27.057 1.00 92.56 315 SER A CA 1
ATOM 2384 C C . SER A 1 315 ? -13.783 5.618 27.853 1.00 92.56 315 SER A C 1
ATOM 2386 O O . SER A 1 315 ? -14.286 5.236 28.912 1.00 92.56 315 SER A O 1
ATOM 2388 N N . ALA A 1 316 ? -14.078 6.793 27.312 1.00 93.69 316 ALA A N 1
ATOM 2389 C CA . ALA A 1 316 ? -15.150 7.663 27.785 1.00 93.69 316 ALA A CA 1
ATOM 2390 C C . ALA A 1 316 ? -15.917 8.214 26.581 1.00 93.69 316 ALA A C 1
ATOM 2392 O O . ALA A 1 316 ? -15.322 8.476 25.536 1.00 93.69 316 ALA A O 1
ATOM 2393 N N . THR A 1 317 ? -17.234 8.367 26.716 1.00 93.44 317 THR A N 1
ATOM 2394 C CA . THR A 1 317 ? -18.116 8.827 25.637 1.00 93.44 317 THR A CA 1
ATOM 2395 C C . THR A 1 317 ? -19.024 9.949 26.127 1.00 93.44 317 THR A C 1
ATOM 2397 O O . THR A 1 317 ? -19.593 9.858 27.213 1.00 93.44 317 THR A O 1
ATOM 2400 N N . THR A 1 318 ? -19.228 10.962 25.287 1.00 94.06 318 THR A N 1
ATOM 2401 C CA . THR A 1 318 ? -20.230 12.016 25.477 1.00 94.06 318 THR A CA 1
ATOM 2402 C C . THR A 1 318 ? -20.883 12.391 24.145 1.00 94.06 318 THR A C 1
ATOM 2404 O O . THR A 1 318 ? -20.452 11.949 23.078 1.00 94.06 318 THR A O 1
ATOM 2407 N N . ARG A 1 319 ? -21.945 13.200 24.185 1.00 91.31 319 ARG A N 1
ATOM 2408 C CA . ARG A 1 319 ? -22.584 13.758 22.982 1.00 91.31 319 ARG A CA 1
ATOM 2409 C C . ARG A 1 319 ? -22.219 15.227 22.800 1.00 91.31 319 ARG A C 1
ATOM 2411 O O . ARG A 1 319 ? -22.292 16.006 23.746 1.00 91.31 319 ARG A O 1
ATOM 2418 N N . ILE A 1 320 ? -21.887 15.607 21.568 1.00 85.88 320 ILE A N 1
ATOM 2419 C CA . ILE A 1 320 ? -21.645 16.988 21.139 1.00 85.88 320 ILE A CA 1
ATOM 2420 C C . ILE A 1 320 ? -22.616 17.289 19.994 1.00 85.88 320 ILE A C 1
ATOM 2422 O O . ILE A 1 320 ? -22.349 16.954 18.843 1.00 85.88 320 ILE A O 1
ATOM 2426 N N . GLY A 1 321 ? -23.771 17.883 20.311 1.00 81.81 321 GLY A N 1
ATOM 2427 C CA . GLY A 1 321 ? -24.872 17.980 19.345 1.00 81.81 321 GLY A CA 1
ATOM 2428 C C . GLY A 1 321 ? -25.324 16.581 18.913 1.00 81.81 321 GLY A C 1
ATOM 2429 O O . GLY A 1 321 ? -25.606 15.741 19.770 1.00 81.81 321 GLY A O 1
ATOM 2430 N N . ASP A 1 322 ? -25.317 16.326 17.605 1.00 79.31 322 ASP A N 1
ATOM 2431 C CA . ASP A 1 322 ? -25.655 15.023 17.016 1.00 79.31 322 ASP A CA 1
ATOM 2432 C C . ASP A 1 322 ? -24.453 14.063 16.915 1.00 79.31 322 ASP A C 1
ATOM 2434 O O . ASP A 1 322 ? -24.602 12.906 16.522 1.00 79.31 322 ASP A O 1
ATOM 2438 N N . LEU A 1 323 ? -23.251 14.508 17.300 1.00 79.62 323 LEU A N 1
ATOM 2439 C CA . LEU A 1 323 ? -22.039 13.695 17.256 1.00 79.62 323 LEU A CA 1
ATOM 2440 C C . LEU A 1 323 ? -21.849 12.910 18.558 1.00 79.62 323 LEU A C 1
ATOM 2442 O O . LEU A 1 323 ? -21.918 13.462 19.661 1.00 79.62 323 LEU A O 1
ATOM 2446 N N . ARG A 1 324 ? -21.523 11.619 18.438 1.00 85.94 324 ARG A N 1
ATOM 2447 C CA . ARG A 1 324 ? -20.933 10.838 19.532 1.00 85.94 324 ARG A CA 1
ATOM 2448 C C . ARG A 1 324 ? -19.433 11.125 19.565 1.00 85.94 324 ARG A C 1
ATOM 2450 O O . ARG A 1 324 ? -18.734 10.826 18.604 1.00 85.94 324 ARG A O 1
ATOM 2457 N N . PHE A 1 325 ? -18.950 11.679 20.669 1.00 89.19 325 PHE A N 1
ATOM 2458 C CA . PHE A 1 325 ? -17.530 11.902 20.909 1.00 89.19 325 PHE A CA 1
ATOM 2459 C C . PHE A 1 325 ? -17.004 10.843 21.871 1.00 89.19 325 PHE A C 1
ATOM 2461 O O . PHE A 1 325 ? -17.524 10.691 22.975 1.00 89.19 325 PHE A O 1
ATOM 2468 N N . GLU A 1 326 ? -15.972 10.120 21.456 1.00 91.19 326 GLU A N 1
ATOM 2469 C CA . GLU A 1 326 ? -15.343 9.061 22.236 1.00 91.19 326 GLU A CA 1
ATOM 2470 C C . GLU A 1 326 ? -13.842 9.316 22.350 1.00 91.19 326 GLU A C 1
ATOM 2472 O O . GLU A 1 326 ? -13.202 9.766 21.401 1.00 91.19 326 GLU A O 1
ATOM 2477 N N . THR A 1 327 ? -13.282 9.050 23.526 1.00 92.88 327 THR A N 1
ATOM 2478 C CA . THR A 1 327 ? -11.843 9.160 23.779 1.00 92.88 327 THR A CA 1
ATOM 2479 C C . THR A 1 327 ? -11.321 7.872 24.376 1.00 92.88 327 THR A C 1
ATOM 2481 O O . THR A 1 327 ? -11.943 7.335 25.292 1.00 92.88 327 THR A O 1
ATOM 2484 N N . LEU A 1 328 ? -10.134 7.463 23.944 1.00 93.75 328 LEU A N 1
ATOM 2485 C CA . LEU A 1 328 ? -9.350 6.384 24.530 1.00 93.75 328 LEU A CA 1
ATOM 2486 C C . LEU A 1 328 ? -8.084 7.012 25.108 1.00 93.75 328 LEU A C 1
ATOM 2488 O O . LEU A 1 328 ? -7.219 7.464 24.362 1.00 93.75 328 LEU A O 1
ATOM 2492 N N . LEU A 1 329 ? -8.029 7.149 26.433 1.00 94.44 329 LEU A N 1
ATOM 2493 C CA . LEU A 1 329 ? -6.967 7.896 27.113 1.00 94.44 329 LEU A CA 1
ATOM 2494 C C . LEU A 1 329 ? -6.239 7.005 28.112 1.00 94.44 329 LEU A C 1
ATOM 2496 O O . LEU A 1 329 ? -6.872 6.231 28.832 1.00 94.44 329 LEU A O 1
ATOM 2500 N N . THR A 1 330 ? -4.921 7.158 28.215 1.00 94.38 330 THR A N 1
ATOM 2501 C CA . THR A 1 330 ? -4.158 6.573 29.322 1.00 94.38 330 THR A CA 1
ATOM 2502 C C . THR A 1 330 ? -4.411 7.363 30.617 1.00 94.38 330 THR A C 1
ATOM 2504 O O . THR A 1 330 ? -4.679 8.568 30.563 1.00 94.38 330 THR A O 1
ATOM 2507 N N . PRO A 1 331 ? -4.300 6.748 31.812 1.00 91.38 331 PRO A N 1
ATOM 2508 C CA . PRO A 1 331 ? -4.611 7.420 33.079 1.00 91.38 331 PRO A CA 1
ATOM 2509 C C . PRO A 1 331 ? -3.751 8.658 33.373 1.00 91.38 331 PRO A C 1
ATOM 2511 O O . PRO A 1 331 ? -4.181 9.537 34.113 1.00 91.38 331 PRO A O 1
ATOM 2514 N N . GLY A 1 332 ? -2.539 8.722 32.812 1.00 90.38 332 GLY A N 1
ATOM 2515 C CA . GLY A 1 332 ? -1.613 9.847 32.965 1.00 90.38 332 GLY A CA 1
ATOM 2516 C C . GLY A 1 332 ? -1.768 10.948 31.912 1.00 90.38 332 GLY A C 1
ATOM 2517 O O . GLY A 1 332 ? -0.986 11.899 31.916 1.00 90.38 332 GLY A O 1
ATOM 2518 N N . PHE A 1 333 ? -2.726 10.833 30.986 1.00 93.94 333 PHE A N 1
ATOM 2519 C CA . PHE A 1 333 ? -2.915 11.842 29.951 1.00 93.94 333 PHE A CA 1
ATOM 2520 C C . PHE A 1 333 ? -3.396 13.167 30.559 1.00 93.94 333 PHE A C 1
ATOM 2522 O O . PHE A 1 333 ? -4.352 13.214 31.328 1.00 93.94 333 PHE A O 1
ATOM 2529 N N . ARG A 1 334 ? -2.728 14.270 30.201 1.00 94.88 334 ARG A N 1
ATOM 2530 C CA . ARG A 1 334 ? -2.912 15.581 30.855 1.00 94.88 334 ARG A CA 1
ATOM 2531 C C . ARG A 1 334 ? -4.302 16.208 30.685 1.00 94.88 334 ARG A C 1
ATOM 2533 O O . ARG A 1 334 ? -4.629 17.139 31.413 1.00 94.88 334 ARG A O 1
ATOM 2540 N N . PHE A 1 335 ? -5.080 15.764 29.699 1.00 93.94 335 PHE A N 1
ATOM 2541 C CA . PHE A 1 335 ? -6.413 16.292 29.412 1.00 93.94 335 PHE A CA 1
ATOM 2542 C C . PHE A 1 335 ? -7.481 15.268 29.786 1.00 93.94 335 PHE A C 1
ATOM 2544 O O . PHE A 1 335 ? -7.347 14.086 29.482 1.00 93.94 335 PHE A O 1
ATOM 2551 N N . SER A 1 336 ? -8.569 15.729 30.401 1.00 94.44 336 SER A N 1
ATOM 2552 C CA . SER A 1 336 ? -9.741 14.889 30.642 1.00 94.44 336 SER A CA 1
ATOM 2553 C C . SER A 1 336 ? -10.603 14.767 29.384 1.00 94.44 336 SER A C 1
ATOM 2555 O O . SER A 1 336 ? -10.579 15.652 28.521 1.00 94.44 336 SER A O 1
ATOM 2557 N N . HIS A 1 337 ? -11.431 13.720 29.328 1.00 95.12 337 HIS A N 1
ATOM 2558 C CA . HIS A 1 337 ? -12.470 13.556 28.307 1.00 95.12 337 HIS A CA 1
ATOM 2559 C C . HIS A 1 337 ? -13.309 14.832 28.128 1.00 95.12 337 HIS A C 1
ATOM 2561 O O . HIS A 1 337 ? -13.420 15.347 27.018 1.00 95.12 337 HIS A O 1
ATOM 2567 N N . ASP A 1 338 ? -13.809 15.400 29.228 1.00 95.06 338 ASP A N 1
ATOM 2568 C CA . ASP A 1 338 ? -14.664 16.591 29.200 1.00 95.06 338 ASP A CA 1
ATOM 2569 C C . ASP A 1 338 ? -13.933 17.825 28.661 1.00 95.06 338 ASP A C 1
ATOM 2571 O O . ASP A 1 338 ? -14.512 18.625 27.925 1.00 95.06 338 ASP A O 1
ATOM 2575 N N . SER A 1 339 ? -12.642 17.975 28.981 1.00 95.50 339 SER A N 1
ATOM 2576 C CA . SER A 1 339 ? -11.841 19.088 28.462 1.00 95.50 339 SER A CA 1
ATOM 2577 C C . SER A 1 339 ? -11.640 18.991 26.946 1.00 95.50 339 SER A C 1
ATOM 2579 O O . SER A 1 339 ? -11.765 19.994 26.243 1.00 95.50 339 SER A O 1
ATOM 2581 N N . LEU A 1 340 ? -11.410 17.782 26.424 1.00 95.31 340 LEU A N 1
ATOM 2582 C CA . LEU A 1 340 ? -11.301 17.532 24.987 1.00 95.31 340 LEU A CA 1
ATOM 2583 C C . LEU A 1 340 ? -12.650 17.730 24.290 1.00 95.31 340 LEU A C 1
ATOM 2585 O O . LEU A 1 340 ? -12.712 18.395 23.259 1.00 95.31 340 LEU A O 1
ATOM 2589 N N . ALA A 1 341 ? -13.738 17.234 24.882 1.00 94.25 341 ALA A N 1
ATOM 2590 C CA . ALA A 1 341 ? -15.086 17.413 24.358 1.00 94.25 341 ALA A CA 1
ATOM 2591 C C . ALA A 1 341 ? -15.469 18.901 24.269 1.00 94.25 341 ALA A C 1
ATOM 2593 O O . ALA A 1 341 ? -16.011 19.346 23.258 1.00 94.25 341 ALA A O 1
ATOM 2594 N N . ALA A 1 342 ? -15.132 19.701 25.287 1.00 94.56 342 ALA A N 1
ATOM 2595 C CA . ALA A 1 342 ? -15.366 21.144 25.281 1.00 94.56 342 ALA A CA 1
ATOM 2596 C C . ALA A 1 342 ? -14.579 21.864 24.171 1.00 94.56 342 ALA A C 1
ATOM 2598 O O . ALA A 1 342 ? -15.114 22.779 23.534 1.00 94.56 342 ALA A O 1
ATOM 2599 N N . LEU A 1 343 ? -13.335 21.443 23.914 1.00 93.19 343 LEU A N 1
ATOM 2600 C CA . LEU A 1 343 ? -12.516 21.966 22.818 1.00 93.19 343 LEU A CA 1
ATOM 2601 C C . LEU A 1 343 ? -13.112 21.605 21.454 1.00 93.19 343 LEU A C 1
ATOM 2603 O O . LEU A 1 343 ? -13.329 22.500 20.640 1.00 93.19 343 LEU A O 1
ATOM 2607 N N . VAL A 1 344 ? -13.459 20.336 21.230 1.00 91.19 344 VAL A N 1
ATOM 2608 C CA . VAL A 1 344 ? -14.092 19.883 19.981 1.00 91.19 344 VAL A CA 1
ATOM 2609 C C . VAL A 1 344 ? -15.411 20.619 19.739 1.00 91.19 344 VAL A C 1
ATOM 2611 O O . VAL A 1 344 ? -15.628 21.150 18.653 1.00 91.19 344 VAL A O 1
ATOM 2614 N N . ALA A 1 345 ? -16.260 20.752 20.761 1.00 91.25 345 ALA A N 1
ATOM 2615 C CA . ALA A 1 345 ? -17.512 21.500 20.665 1.00 91.25 345 ALA A CA 1
ATOM 2616 C C . ALA A 1 345 ? -17.292 22.986 20.333 1.00 91.25 345 ALA A C 1
ATOM 2618 O O . ALA A 1 345 ? -18.089 23.600 19.620 1.00 91.25 345 ALA A O 1
ATOM 2619 N N . ARG A 1 346 ? -16.222 23.598 20.858 1.00 93.31 346 ARG A N 1
ATOM 2620 C CA . ARG A 1 346 ? -15.843 24.978 20.531 1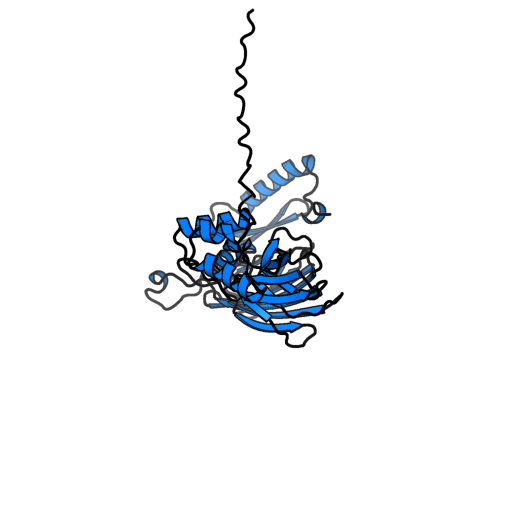.00 93.31 346 ARG A CA 1
ATOM 2621 C C . ARG A 1 346 ? -15.415 25.104 19.071 1.00 93.31 346 ARG A C 1
ATOM 2623 O O . ARG A 1 346 ? -15.914 26.008 18.406 1.00 93.31 346 ARG A O 1
ATOM 2630 N N . GLU A 1 347 ? -14.544 24.224 18.587 1.00 91.12 347 GLU A N 1
ATOM 2631 C CA . GLU A 1 347 ? -14.084 24.256 17.194 1.00 91.12 347 GLU A CA 1
ATOM 2632 C C . GLU A 1 347 ? -15.230 23.987 16.219 1.00 91.12 347 GLU A C 1
ATOM 2634 O O . GLU A 1 347 ? -15.407 24.731 15.260 1.00 91.12 347 GLU A O 1
ATOM 2639 N N . TYR A 1 348 ? -16.090 23.013 16.516 1.00 88.06 348 TYR A N 1
ATOM 2640 C CA . TYR A 1 348 ? -17.271 22.731 15.705 1.00 88.06 348 TYR A CA 1
ATOM 2641 C C . TYR A 1 348 ? -18.183 23.962 15.581 1.00 88.06 348 TYR A C 1
ATOM 2643 O O . TYR A 1 348 ? -18.504 24.399 14.479 1.00 88.06 348 TYR A O 1
ATOM 2651 N N . ARG A 1 349 ? -18.508 24.626 16.701 1.00 89.62 349 ARG A N 1
ATOM 2652 C CA . ARG A 1 349 ? -19.299 25.874 16.682 1.00 89.62 349 ARG A CA 1
ATOM 2653 C C . ARG A 1 349 ? -18.624 27.021 15.928 1.00 89.62 349 ARG A C 1
ATOM 2655 O O . ARG A 1 349 ? -19.323 27.897 15.427 1.00 89.62 349 ARG A O 1
ATOM 2662 N N . LEU A 1 350 ? -17.293 27.052 15.882 1.00 90.94 350 LEU A N 1
ATOM 2663 C CA . LEU A 1 350 ? -16.537 28.087 15.178 1.00 90.94 350 LEU A CA 1
ATOM 2664 C C . LEU A 1 350 ? -16.491 27.839 13.664 1.00 90.94 350 LEU A C 1
ATOM 2666 O O . LEU A 1 350 ? -16.589 28.789 12.884 1.00 90.94 350 LEU A O 1
ATOM 2670 N N . LEU A 1 351 ? -16.309 26.581 13.259 1.00 89.81 351 LEU A N 1
ATOM 2671 C CA . LEU A 1 351 ? -16.069 26.195 11.871 1.00 89.81 351 LEU A CA 1
ATOM 2672 C C . LEU A 1 351 ? -17.369 25.983 11.094 1.00 89.81 351 LEU A C 1
ATOM 2674 O O . LEU A 1 351 ? -17.465 26.460 9.963 1.00 89.81 351 LEU A O 1
ATOM 2678 N N . THR A 1 352 ? -18.383 25.356 11.695 1.00 89.12 352 THR A N 1
ATOM 2679 C CA . THR A 1 352 ? -19.626 24.993 10.997 1.00 89.12 352 THR A CA 1
ATOM 2680 C C . THR A 1 352 ? -20.341 26.188 10.349 1.00 89.12 352 THR A C 1
ATOM 2682 O O . THR A 1 352 ? -20.693 26.096 9.175 1.00 89.12 352 THR A O 1
ATOM 2685 N N . PRO A 1 353 ? -20.499 27.361 11.000 1.00 90.25 353 PRO A N 1
ATOM 2686 C CA . PRO A 1 353 ? -21.133 28.513 10.351 1.00 90.25 353 PRO A CA 1
ATOM 2687 C C . PRO A 1 353 ? -20.343 29.081 9.162 1.00 90.25 353 PRO A C 1
ATOM 2689 O O . PRO A 1 353 ? -20.910 29.790 8.336 1.00 90.25 353 PRO A O 1
ATOM 2692 N N . ARG A 1 354 ? -19.028 28.824 9.095 1.00 92.81 354 ARG A N 1
ATOM 2693 C CA . ARG A 1 354 ? -18.130 29.369 8.063 1.00 92.81 354 ARG A CA 1
ATOM 2694 C C . ARG A 1 354 ? -17.948 28.424 6.883 1.00 92.81 354 ARG A C 1
ATOM 2696 O O . ARG A 1 354 ? -17.847 28.889 5.754 1.00 92.81 354 ARG A O 1
ATOM 2703 N N . PHE A 1 355 ? -17.875 27.125 7.155 1.00 89.19 355 PHE A N 1
ATOM 2704 C CA . PHE A 1 355 ? -17.525 26.102 6.168 1.00 89.19 355 PHE A CA 1
ATOM 2705 C C . PHE A 1 355 ? -18.654 25.097 5.909 1.00 89.19 355 PHE A C 1
ATOM 2707 O O . PHE A 1 355 ? -18.519 24.241 5.040 1.00 89.19 355 PHE A O 1
ATOM 2714 N N . GLY A 1 356 ? -19.776 25.223 6.621 1.00 85.94 356 GLY A N 1
ATOM 2715 C CA . GLY A 1 356 ? -20.841 24.228 6.639 1.00 85.94 356 GLY A CA 1
ATOM 2716 C C . GLY A 1 356 ? -20.523 23.063 7.576 1.00 85.94 356 GLY A C 1
ATOM 2717 O O . GLY A 1 356 ? -19.462 23.002 8.197 1.00 85.94 356 GLY A O 1
ATOM 2718 N N . GLU A 1 357 ? -21.470 22.134 7.681 1.00 82.38 357 GLU A N 1
ATOM 2719 C CA . GLU A 1 357 ? -21.268 20.873 8.398 1.00 82.38 357 GLU A CA 1
ATOM 2720 C C . GLU A 1 357 ? -20.056 20.126 7.836 1.00 82.38 357 GLU A C 1
ATOM 2722 O O . GLU A 1 357 ? -19.973 20.035 6.605 1.00 82.38 357 GLU A O 1
ATOM 2727 N N . PRO A 1 358 ? -19.154 19.568 8.673 1.00 72.94 358 PRO A N 1
ATOM 2728 C CA . PRO A 1 358 ? -18.015 18.790 8.202 1.00 72.94 358 PRO A CA 1
ATOM 2729 C C . PRO A 1 358 ? -18.445 17.768 7.148 1.00 72.94 358 PRO A C 1
ATOM 2731 O O . PRO A 1 358 ? -19.154 16.804 7.432 1.00 72.94 358 PRO A O 1
ATOM 2734 N N . GLN A 1 359 ? -18.046 18.022 5.903 1.00 63.53 359 GLN A N 1
ATOM 2735 C CA . GLN A 1 359 ? -18.271 17.116 4.788 1.00 63.53 359 GLN A CA 1
ATOM 2736 C C . GLN A 1 359 ? -17.047 16.212 4.665 1.00 63.53 359 GLN A C 1
ATOM 2738 O O . GLN A 1 359 ? -15.910 16.678 4.751 1.00 63.53 359 GLN A O 1
ATOM 2743 N N . ALA A 1 360 ? -17.270 14.918 4.460 1.00 57.19 360 ALA A N 1
ATOM 2744 C CA . ALA A 1 360 ? -16.182 13.971 4.269 1.00 57.19 360 ALA A CA 1
ATOM 2745 C C . ALA A 1 360 ? -15.362 14.291 2.993 1.00 57.19 360 ALA A C 1
ATOM 2747 O O . ALA A 1 360 ? -15.912 14.844 2.033 1.00 57.19 360 ALA A O 1
ATOM 2748 N N . PRO A 1 361 ? -14.070 13.901 2.936 1.00 45.69 361 PRO A N 1
ATOM 2749 C CA . PRO A 1 361 ? -13.165 14.214 1.820 1.00 45.69 361 PRO A CA 1
ATOM 2750 C C . PRO A 1 361 ? -13.674 13.776 0.439 1.00 45.69 361 PRO A C 1
ATOM 2752 O O . PRO A 1 361 ? -13.310 14.371 -0.572 1.00 45.69 361 PRO A O 1
ATOM 2755 N N . SER A 1 362 ? -14.547 12.766 0.386 1.00 39.34 362 SER A N 1
ATOM 2756 C CA . SER A 1 362 ? -15.058 12.174 -0.854 1.00 39.34 362 SER A CA 1
ATOM 2757 C C . SER A 1 362 ? -15.879 13.129 -1.731 1.00 39.34 362 SER A C 1
ATOM 2759 O O . SER A 1 362 ? -16.082 12.832 -2.904 1.00 39.34 362 SER A O 1
ATOM 2761 N N . ARG A 1 363 ? -16.325 14.287 -1.217 1.00 32.50 363 ARG A N 1
ATOM 2762 C CA . ARG A 1 363 ? -17.006 15.317 -2.029 1.00 32.50 363 ARG A CA 1
ATOM 2763 C C . ARG A 1 363 ? -16.068 16.302 -2.735 1.00 32.50 363 ARG A C 1
ATOM 2765 O O . ARG A 1 363 ? -16.544 17.045 -3.584 1.00 32.50 363 ARG A O 1
ATOM 2772 N N . TYR A 1 364 ? -14.775 16.317 -2.409 1.00 33.16 364 TYR A N 1
ATOM 2773 C CA . TYR A 1 364 ? -13.803 17.256 -2.991 1.00 33.16 364 TYR A CA 1
ATOM 2774 C C . TYR A 1 364 ? -12.971 16.665 -4.139 1.00 33.16 364 TYR A C 1
ATOM 2776 O O . TYR A 1 364 ? -12.152 17.375 -4.717 1.00 33.16 364 TYR A O 1
ATOM 2784 N N . LEU A 1 365 ? -13.165 15.382 -4.462 1.00 33.41 365 LEU A N 1
ATOM 2785 C CA . LEU A 1 365 ? -12.412 14.654 -5.492 1.00 33.41 365 LEU A CA 1
ATOM 2786 C C . LEU A 1 365 ? -13.291 14.168 -6.662 1.00 33.41 365 LEU A C 1
ATOM 2788 O O . LEU A 1 365 ? -12.867 13.287 -7.407 1.00 33.41 365 LEU A O 1
ATOM 2792 N N . LEU A 1 366 ? -14.501 14.724 -6.818 1.00 30.72 366 LEU A N 1
ATOM 2793 C CA . LEU A 1 366 ? -15.365 14.493 -7.985 1.00 30.72 366 LEU A CA 1
ATOM 2794 C C . LEU A 1 366 ? -15.260 15.630 -8.999 1.00 30.72 366 LEU A C 1
ATOM 2796 O O . LEU A 1 366 ? -15.374 16.802 -8.572 1.00 30.72 366 LEU A O 1
#

Radius of gyration: 24.53 Å; chains: 1; bounding box: 52×85×67 Å

Secondary structure (DSSP, 8-state):
-------------------TTS----BSSHHHHHHHHHHHHHH--HHHHHTT---HHHHHHHHHHHHTT--EE---EEEEEEETTEEEEEE--EEPPSS--SHHHHHHHHHHTTTTSEEEEEEEETTEEEEEEEEPTTSS-EEEEEEEEEEEETTTEEEEEEEEEEEE--TT-EEEE--TT-EEEEEEETTEE--EEEETTEEEE----EEEEEEEEEEEEEPP---GGGGTTTS-PPPSEEEE-GGGT-S-BS-TT-STT-BEEEEEEEEETTSEEEESS-EEEEEETTEEEEEEE-SS-BS---EEEESS-EEEEEEETTEEEEEEE-TT-SS-HHHHHHHHHHHHHHHHHHH-S---GGGS--

Foldseek 3Di:
DDDDDDDDPPPPPPPPPDPPPQQQAFDLDPVVLLVLLLVCLQPNDLVSNCSQDPDPVQSVLSNVCVVVVFHKHFPDKDFLDDDVFKTKIFTQIWGQDPDKFWLQRLLVRLVSCVLPGAIWMWGDDPSTIGTHDGDFLVPPKFFAEKEWEWEDDFQFKIKIKIKTKMFAADQRFHKWFARLQKDWPAWDKQNHGFDWDRHNRMITTNDGGDRIIIIITIIMITHIDDDVVCCPDDGDDGDQKDKNWQSSRNDTDRDPPDPRHQYWYKYKYKYFPLKDKDKPADWDWDDDPRMIIIIGTHPGGDNIMMMIMGNQWDWDWDDQPPDIDIDTDHPPDPDDPVRVSVVVSVVQVVVCVPPNHDDDPNVVPD